Protein AF-A0A537VPT1-F1 (afdb_monomer_lite)

Sequence (208 aa):
MHAGCWVTHLSGATGLGVLLPLRELGARRLAAHPLQTFPDVEGAIRTLPGCRIAVTADDEEGFALGEWLATELGATPFRLRDDLRPLYHAAAVFASNYLVATTAVAERLFAVAGVPDPADAMRPLQVATLDNVERLGTWGALTGPAARGDVTTIARNLEALAEHAPDTVSAYIAMCRVTLDLAVTAGRLSEADRAAVATVLDRWVGVR

Radius of gyration: 22.19 Å; chains: 1; bounding box: 54×34×59 Å

Secondary structure (DSSP, 8-state):
--TT-EEEE--SS--GGGGHHHHHTT-EEEEEEEES--SSHHHHHHHSTT-EEEEEESSHHHHHHHHHHHHHTT-EEEE--GGGHHHHHHHHHHHTHHHHHHHHHHHHHHHHTT-SSHHHHHHHHHHHHHHHHHHHHHHHH--STGGGT-HHHHHHHHHHHHHH-GGGHHHHHHHHHHHHHHHHHTTSS-HHHHHHHHHHHHTTTT--

Foldseek 3Di:
DDAAAEDEEAQLQAFQVVCVVVVVVRYFYKYKHFLDDDPDDVVCLVPLAATEIEMEGPDPVSVVVNQVVSVVSNHHYDYDYRVCSNVRVVVSCVVPVVVVVVLVVQLVVCVLVVNPPSNVVCVVVVVVLVVQCVVQNPLGSQDDCLLQLNLPVLLVVLVVCCVRPVVCLVVSLVVSLVSNVSSVVSVSDDVVSSVSNNVSSVVSVPPD

Structure (mmCIF, N/CA/C/O backbone):
data_AF-A0A537VPT1-F1
#
_entry.id   AF-A0A537VPT1-F1
#
loop_
_atom_site.group_PDB
_atom_site.id
_atom_site.type_symbol
_atom_site.label_atom_id
_atom_site.label_alt_id
_atom_site.label_comp_id
_atom_site.label_asym_id
_atom_site.label_entity_id
_atom_site.label_seq_id
_atom_site.pdbx_PDB_ins_code
_atom_site.Cartn_x
_atom_site.Cartn_y
_atom_site.Cartn_z
_atom_site.occupancy
_atom_site.B_iso_or_equiv
_atom_site.auth_seq_id
_atom_site.auth_comp_id
_atom_site.auth_asym_id
_atom_site.auth_atom_id
_atom_site.pdbx_PDB_model_num
ATOM 1 N N . MET A 1 1 ? -24.333 -8.200 29.696 1.00 63.12 1 MET A N 1
ATOM 2 C CA . MET A 1 1 ? -23.800 -6.834 29.499 1.00 63.12 1 MET A CA 1
ATOM 3 C C . MET A 1 1 ? -24.723 -5.854 30.197 1.00 63.12 1 MET A C 1
ATOM 5 O O . MET A 1 1 ? -25.920 -6.106 30.219 1.00 63.12 1 MET A O 1
ATOM 9 N N . HIS A 1 2 ? -24.183 -4.794 30.798 1.00 69.81 2 HIS A N 1
ATOM 10 C CA . HIS A 1 2 ? -25.002 -3.743 31.405 1.00 69.81 2 HIS A CA 1
ATOM 11 C C . HIS A 1 2 ? -25.441 -2.743 30.330 1.00 69.81 2 HIS A C 1
ATOM 13 O O . HIS A 1 2 ? -24.635 -2.374 29.473 1.00 69.81 2 HIS A O 1
ATOM 19 N N . ALA A 1 3 ? -26.703 -2.309 30.375 1.00 79.31 3 ALA A N 1
ATOM 20 C CA . ALA A 1 3 ? -27.188 -1.236 29.514 1.00 79.31 3 ALA A CA 1
ATOM 21 C C . ALA A 1 3 ? -26.316 0.019 29.699 1.00 79.31 3 ALA A C 1
ATOM 23 O O . ALA A 1 3 ? -25.917 0.342 30.819 1.00 79.31 3 ALA A O 1
ATOM 24 N N . GLY A 1 4 ? -25.985 0.691 28.598 1.00 82.44 4 GLY A N 1
ATOM 25 C CA . GLY A 1 4 ? -25.121 1.872 28.585 1.00 82.44 4 GLY A CA 1
ATOM 26 C C . GLY A 1 4 ? -23.614 1.590 28.563 1.00 82.44 4 GLY A C 1
ATOM 27 O O . GLY A 1 4 ? 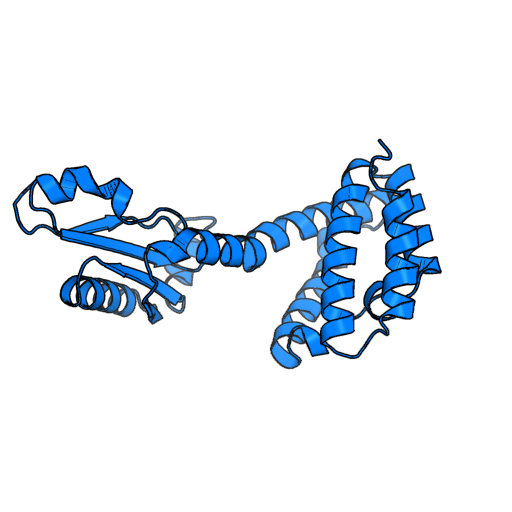-22.844 2.543 28.472 1.00 82.44 4 GLY A O 1
ATOM 28 N N . CYS A 1 5 ? -23.162 0.327 28.609 1.00 93.94 5 CYS A N 1
ATOM 29 C CA . CYS A 1 5 ? -21.736 0.025 28.440 1.00 93.94 5 CYS A CA 1
ATOM 30 C C . CYS A 1 5 ? -21.258 0.328 27.012 1.00 93.94 5 CYS A C 1
ATOM 32 O O . CYS A 1 5 ? -22.000 0.147 26.046 1.00 93.94 5 CYS A O 1
ATOM 34 N N . TRP A 1 6 ? -20.007 0.771 26.885 1.00 96.25 6 TRP A N 1
ATOM 35 C CA . TRP A 1 6 ? -19.366 1.007 25.596 1.00 96.25 6 TRP A CA 1
ATOM 36 C C . TRP A 1 6 ? -18.668 -0.250 25.089 1.00 96.25 6 TRP A C 1
ATOM 38 O O . TRP A 1 6 ? -17.950 -0.919 25.833 1.00 96.25 6 TRP A O 1
ATOM 48 N N . VAL A 1 7 ? -18.841 -0.540 23.804 1.00 96.62 7 VAL A N 1
ATOM 49 C CA . VAL A 1 7 ? -18.153 -1.620 23.099 1.00 96.62 7 VAL A CA 1
ATOM 50 C C . VAL A 1 7 ? -17.434 -1.039 21.895 1.00 96.62 7 VAL A C 1
ATOM 52 O O . VAL A 1 7 ? -18.017 -0.287 21.115 1.00 96.62 7 VAL A O 1
ATOM 55 N N . THR A 1 8 ? -16.166 -1.409 21.738 1.00 97.25 8 THR A N 1
ATOM 56 C CA . THR A 1 8 ? -15.340 -0.993 20.609 1.00 97.25 8 THR A CA 1
ATOM 57 C C . THR A 1 8 ? -14.721 -2.190 19.906 1.00 97.25 8 THR A C 1
ATOM 59 O O . THR A 1 8 ? -14.425 -3.204 20.539 1.00 97.25 8 THR A O 1
ATOM 62 N N . HIS A 1 9 ? -14.504 -2.071 18.599 1.00 97.44 9 HIS A N 1
ATOM 63 C CA . HIS A 1 9 ? -13.624 -2.964 17.853 1.00 97.44 9 HIS A CA 1
ATOM 64 C C . HIS A 1 9 ? -12.515 -2.171 17.163 1.00 97.44 9 HIS A C 1
ATOM 66 O O . HIS A 1 9 ? -12.662 -0.982 16.873 1.00 97.44 9 HIS A O 1
ATOM 72 N N . LEU A 1 10 ? -11.428 -2.863 16.821 1.00 96.56 10 LEU A N 1
ATOM 73 C CA . LEU A 1 10 ? -10.252 -2.242 16.209 1.00 96.56 10 LEU A CA 1
ATOM 74 C C . LEU A 1 10 ? -10.121 -2.496 14.702 1.00 96.56 10 LEU A C 1
ATOM 76 O O . LEU A 1 10 ? -9.201 -1.978 14.094 1.00 96.56 10 LEU A O 1
ATOM 80 N N . SER A 1 11 ? -11.018 -3.269 14.076 1.00 96.56 11 SER A N 1
ATOM 81 C CA . SER A 1 11 ? -10.962 -3.551 12.628 1.00 96.56 11 SER A CA 1
ATOM 82 C C . SER A 1 11 ? -11.056 -2.279 11.784 1.00 96.56 11 SER A C 1
ATOM 84 O O . SER A 1 11 ? -11.996 -1.511 11.965 1.00 96.56 11 SER A O 1
ATOM 86 N N . GLY A 1 12 ? -10.145 -2.078 10.827 1.00 95.06 12 GLY A N 1
ATOM 87 C CA . GLY A 1 12 ? -10.160 -0.921 9.923 1.00 95.06 12 GLY A CA 1
ATOM 88 C C . GLY A 1 12 ? -11.252 -0.966 8.851 1.00 95.06 12 GLY A C 1
ATOM 89 O O . GLY A 1 12 ? -11.714 0.088 8.428 1.00 95.06 12 GLY A O 1
ATOM 90 N N . ALA A 1 13 ? -11.690 -2.162 8.439 1.00 96.12 13 ALA A N 1
ATOM 91 C CA . ALA A 1 13 ? -12.659 -2.350 7.353 1.00 96.12 13 ALA A CA 1
ATOM 92 C C . ALA A 1 13 ? -14.094 -2.584 7.837 1.00 96.12 13 ALA A C 1
ATOM 94 O O . ALA A 1 13 ? -15.050 -2.210 7.162 1.00 96.12 13 ALA A O 1
ATOM 95 N N . THR A 1 14 ? -14.250 -3.251 8.982 1.00 97.00 14 THR A N 1
ATOM 96 C CA . THR A 1 14 ? -15.564 -3.650 9.495 1.00 97.00 14 THR A CA 1
ATOM 97 C C . THR A 1 14 ? -16.305 -2.426 10.015 1.00 97.00 14 THR A C 1
ATOM 99 O O . THR A 1 14 ? -15.718 -1.635 10.750 1.00 97.00 14 THR A O 1
ATOM 102 N N . GLY A 1 15 ? -17.571 -2.275 9.629 1.00 96.81 15 GLY A N 1
ATOM 103 C CA . GLY A 1 15 ? -18.448 -1.238 10.168 1.00 96.81 15 GLY A CA 1
ATOM 104 C C . GLY A 1 15 ? -19.080 -1.616 11.503 1.00 96.81 15 GLY A C 1
ATOM 105 O O . GLY A 1 15 ? -19.079 -2.786 11.902 1.00 96.81 15 GLY A O 1
ATOM 106 N N . LEU A 1 16 ? -19.703 -0.640 12.162 1.00 97.50 16 LEU A N 1
ATOM 107 C CA . LEU A 1 16 ? -20.356 -0.823 13.461 1.00 97.50 16 LEU A CA 1
ATOM 108 C C . LEU A 1 16 ? -21.445 -1.898 13.425 1.00 97.50 16 LEU A C 1
ATOM 110 O O . LEU A 1 16 ? -21.753 -2.486 14.461 1.00 97.50 16 LEU A O 1
ATOM 114 N N . GLY A 1 17 ? -22.020 -2.189 12.253 1.00 96.88 17 GLY A N 1
ATOM 115 C CA . GLY A 1 17 ? -23.037 -3.228 12.054 1.00 96.88 17 GLY A CA 1
ATOM 116 C C . GLY A 1 17 ? -22.695 -4.592 12.671 1.00 96.88 17 GLY A C 1
ATOM 117 O O . GLY A 1 17 ? -23.596 -5.258 13.172 1.00 96.88 17 GLY A O 1
ATOM 118 N N . VAL A 1 18 ? -21.412 -4.972 12.753 1.00 97.00 18 VAL A N 1
ATOM 119 C CA . VAL A 1 18 ? -20.981 -6.225 13.414 1.00 97.00 18 VAL A CA 1
ATOM 120 C C . VAL A 1 18 ? -21.344 -6.275 14.905 1.00 97.00 18 VAL A C 1
ATOM 122 O O . VAL A 1 18 ? -21.546 -7.343 15.474 1.00 97.00 18 VAL A O 1
ATOM 125 N N . LEU A 1 19 ? -21.467 -5.108 15.536 1.00 96.69 19 LEU A N 1
ATOM 126 C CA . LEU A 1 19 ? -21.824 -4.941 16.941 1.00 96.69 19 LEU A CA 1
ATOM 127 C C . LEU A 1 19 ? -23.334 -4.698 17.139 1.00 96.69 19 LEU A C 1
ATOM 129 O O . LEU A 1 19 ? -23.755 -4.385 18.251 1.00 96.69 19 LEU A O 1
ATOM 133 N N . LEU A 1 20 ? -24.163 -4.809 16.090 1.00 95.75 20 LEU A N 1
ATOM 134 C CA . LEU A 1 20 ? -25.615 -4.597 16.173 1.00 95.75 20 LEU A CA 1
ATOM 135 C C . LEU A 1 20 ? -26.298 -5.438 17.271 1.00 95.75 20 LEU A C 1
ATOM 137 O O . LEU A 1 20 ? -27.046 -4.837 18.045 1.00 95.75 20 LEU A O 1
ATOM 141 N N . PRO A 1 21 ? -25.999 -6.745 17.444 1.00 95.50 21 PRO A N 1
ATOM 142 C CA . PRO A 1 21 ? -26.618 -7.537 18.511 1.00 95.50 21 PRO A CA 1
ATOM 143 C C . PRO A 1 21 ? -26.361 -6.973 19.915 1.00 95.50 21 PRO A C 1
ATOM 145 O O . PRO A 1 21 ? -27.184 -7.110 20.812 1.00 95.50 21 PRO A O 1
ATOM 148 N N . LEU A 1 22 ? -25.226 -6.296 20.124 1.00 94.00 22 LEU A N 1
ATOM 149 C CA . LEU A 1 22 ? -24.905 -5.674 21.410 1.00 94.00 22 LEU A CA 1
ATOM 150 C C . LEU A 1 22 ? -25.675 -4.366 21.610 1.00 94.00 22 LEU A C 1
ATOM 152 O O . LEU A 1 22 ? -26.092 -4.068 22.728 1.00 94.00 22 LEU A O 1
ATOM 156 N N . ARG A 1 23 ? -25.924 -3.616 20.528 1.00 93.25 23 ARG A N 1
ATOM 157 C CA . ARG A 1 23 ? -26.792 -2.429 20.565 1.00 93.25 23 ARG A CA 1
ATOM 158 C C . ARG A 1 23 ? -28.209 -2.786 20.996 1.00 93.25 23 ARG A C 1
ATOM 160 O O . ARG A 1 23 ? -28.806 -2.062 21.783 1.00 93.25 23 ARG A O 1
ATOM 167 N N . GLU A 1 24 ? -28.735 -3.904 20.503 1.00 93.00 24 GLU A N 1
ATOM 168 C CA . GLU A 1 24 ? -30.071 -4.408 20.860 1.00 93.00 24 GLU A CA 1
ATOM 169 C C . GLU A 1 24 ? -30.176 -4.787 22.346 1.00 93.00 24 GLU A C 1
ATOM 171 O O . GLU A 1 24 ? -31.251 -4.706 22.932 1.00 93.00 24 GLU A O 1
ATOM 176 N N . LEU A 1 25 ? -29.045 -5.102 22.986 1.00 94.25 25 LEU A N 1
ATOM 177 C CA . LEU A 1 25 ? -28.926 -5.309 24.434 1.00 94.25 25 LEU A CA 1
ATOM 178 C C . LEU A 1 25 ? -28.654 -4.008 25.218 1.00 94.25 25 LEU A C 1
ATOM 180 O O . LEU A 1 25 ? -28.353 -4.054 26.413 1.00 94.25 25 LEU A O 1
ATOM 184 N N . GLY A 1 26 ? -28.741 -2.847 24.564 1.00 94.25 26 GLY A N 1
ATOM 185 C CA . GLY A 1 26 ? -28.546 -1.531 25.170 1.00 94.25 26 GLY A CA 1
ATOM 186 C C . GLY A 1 26 ? -27.087 -1.083 25.281 1.00 94.25 26 GLY A C 1
ATOM 187 O O . GLY A 1 26 ? -26.812 -0.127 26.007 1.00 94.25 26 GLY A O 1
ATOM 188 N N . ALA A 1 27 ? -26.143 -1.752 24.612 1.00 95.75 27 ALA A N 1
ATOM 189 C CA . ALA A 1 27 ? -24.764 -1.278 24.543 1.00 95.75 27 ALA A CA 1
ATOM 190 C C . ALA A 1 27 ? -24.627 -0.094 23.575 1.00 95.75 27 ALA A C 1
ATOM 192 O O . ALA A 1 27 ? -25.318 0.004 22.559 1.00 95.75 27 ALA A O 1
ATOM 193 N N . ARG A 1 28 ? -23.673 0.782 23.871 1.00 97.06 28 ARG A N 1
ATOM 194 C CA . ARG A 1 28 ? -23.225 1.858 22.989 1.00 97.06 28 ARG A CA 1
ATOM 195 C C . ARG A 1 28 ? -21.979 1.404 22.248 1.00 97.06 28 ARG A C 1
ATOM 197 O O . ARG A 1 28 ? -21.212 0.591 22.764 1.00 97.06 28 ARG A O 1
ATOM 204 N N . ARG A 1 29 ? -21.778 1.884 21.025 1.00 96.81 29 ARG A N 1
ATOM 205 C CA . ARG A 1 29 ? -20.773 1.314 20.126 1.00 96.81 29 ARG A CA 1
ATOM 206 C C . ARG A 1 29 ? -19.911 2.387 19.504 1.00 96.81 29 ARG A C 1
ATOM 208 O O . ARG A 1 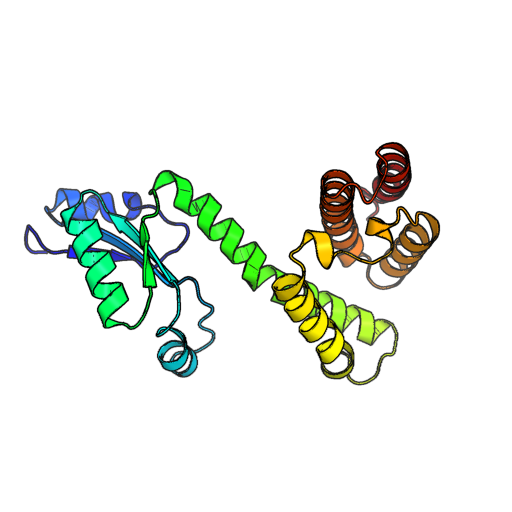29 ? -20.398 3.445 19.113 1.00 96.81 29 ARG A O 1
ATOM 215 N N . LEU A 1 30 ? -18.646 2.048 19.347 1.00 98.12 30 LEU A N 1
ATOM 216 C CA . LEU A 1 30 ? -17.719 2.768 18.501 1.00 98.12 30 LEU A CA 1
ATOM 217 C C . LEU A 1 30 ? -16.757 1.779 17.842 1.00 98.12 30 LEU A C 1
ATOM 219 O O . LEU A 1 30 ? -16.777 0.577 18.104 1.00 98.12 30 LEU A O 1
ATOM 223 N N . ALA A 1 31 ? -15.900 2.294 16.983 1.00 98.31 31 ALA A N 1
ATOM 224 C CA . ALA A 1 31 ? -14.767 1.581 16.444 1.00 98.31 31 ALA A CA 1
ATOM 225 C C . ALA A 1 31 ? -13.583 2.535 16.372 1.00 98.31 31 ALA A C 1
ATOM 227 O O . ALA A 1 31 ? -13.734 3.676 15.935 1.00 98.31 31 ALA A O 1
ATOM 228 N N . ALA A 1 32 ? -12.411 2.055 16.772 1.00 97.88 32 ALA A N 1
ATOM 229 C CA . ALA A 1 32 ? -11.178 2.830 16.800 1.00 97.88 32 ALA A CA 1
ATOM 230 C C . ALA A 1 32 ? -10.076 2.026 16.110 1.00 97.88 32 ALA A C 1
ATOM 232 O O . ALA A 1 32 ? -9.642 1.011 16.636 1.00 97.88 32 ALA A O 1
ATOM 233 N N . HIS A 1 33 ? -9.637 2.438 14.924 1.00 97.88 33 HIS A N 1
ATOM 234 C CA . HIS A 1 33 ? -8.580 1.733 14.194 1.00 97.88 33 HIS A CA 1
ATOM 235 C C . HIS A 1 33 ? -7.291 2.562 14.192 1.00 97.88 33 HIS A C 1
ATOM 237 O O . HIS A 1 33 ? -7.269 3.630 13.571 1.00 97.88 33 HIS A O 1
ATOM 243 N N . PRO A 1 34 ? -6.215 2.093 14.848 1.00 96.62 34 PRO A N 1
ATOM 244 C CA . PRO A 1 34 ? -4.888 2.669 14.678 1.00 96.62 34 PRO A CA 1
ATOM 245 C C . PRO A 1 34 ? -4.391 2.467 13.247 1.00 96.62 34 PRO A C 1
ATOM 247 O O . PRO A 1 34 ? -4.251 1.342 12.777 1.00 96.62 34 PRO A O 1
ATOM 250 N N . LEU A 1 35 ? -4.118 3.565 12.546 1.00 96.69 35 LEU A N 1
ATOM 251 C CA . LEU A 1 35 ? -3.521 3.561 11.215 1.00 96.69 35 LEU A CA 1
ATOM 252 C C . LEU A 1 35 ? -2.010 3.325 11.343 1.00 96.69 35 LEU A C 1
ATOM 254 O O . LEU A 1 35 ? -1.218 4.261 11.250 1.00 96.69 35 LEU A O 1
ATOM 258 N N . GLN A 1 36 ? -1.634 2.081 11.636 1.00 94.19 36 GLN A N 1
ATOM 259 C CA . GLN A 1 36 ? -0.254 1.669 11.881 1.00 94.19 36 GLN A CA 1
ATOM 260 C C . GLN A 1 36 ? -0.076 0.163 11.629 1.00 94.19 36 GLN A C 1
ATOM 262 O O . GLN A 1 36 ? -1.031 -0.609 11.721 1.00 94.19 36 GLN A O 1
ATOM 267 N N . THR A 1 37 ? 1.152 -0.267 11.336 1.00 89.62 37 THR A N 1
ATOM 268 C CA . THR A 1 37 ? 1.526 -1.687 11.295 1.00 89.62 37 THR A CA 1
ATOM 269 C C . THR A 1 37 ? 2.026 -2.164 12.654 1.00 89.62 37 THR A C 1
ATOM 271 O O . THR A 1 37 ? 2.969 -1.592 13.197 1.00 89.62 37 THR A O 1
ATOM 274 N N . PHE A 1 38 ? 1.460 -3.258 13.162 1.00 87.94 38 PHE A N 1
ATOM 275 C CA . PHE A 1 38 ? 1.868 -3.880 14.423 1.00 87.94 38 PHE A CA 1
ATOM 276 C C . PHE A 1 38 ? 2.334 -5.321 14.182 1.00 87.94 38 PHE A C 1
ATOM 278 O O . PHE A 1 38 ? 1.520 -6.241 14.261 1.00 87.94 38 PHE A O 1
ATOM 285 N N . PRO A 1 39 ? 3.617 -5.535 13.837 1.00 83.81 39 PRO A N 1
ATOM 286 C CA . PRO A 1 39 ? 4.141 -6.881 13.601 1.00 83.81 39 PRO A CA 1
ATOM 287 C C . PRO A 1 39 ? 4.271 -7.692 14.899 1.00 83.81 39 PRO A C 1
ATOM 289 O O . PRO A 1 39 ? 4.170 -8.915 14.875 1.00 83.81 39 PRO A O 1
ATOM 292 N N . ASP A 1 40 ? 4.460 -7.010 16.029 1.00 91.62 40 ASP A N 1
ATOM 293 C CA . ASP A 1 40 ? 4.579 -7.598 17.356 1.00 91.62 40 ASP A CA 1
ATOM 294 C C . ASP A 1 40 ? 4.100 -6.610 18.438 1.00 91.62 40 ASP A C 1
ATOM 296 O O . ASP A 1 40 ? 3.891 -5.419 18.185 1.00 91.62 40 ASP A O 1
ATOM 300 N N . VAL A 1 41 ? 3.890 -7.123 19.654 1.00 89.12 41 VAL A N 1
ATOM 301 C CA . VAL A 1 41 ? 3.329 -6.356 20.779 1.00 89.12 41 VAL A CA 1
ATOM 302 C C . VAL A 1 41 ? 4.269 -5.240 21.241 1.00 89.12 41 VAL A C 1
ATOM 304 O O . VAL A 1 41 ? 3.807 -4.145 21.555 1.00 89.12 41 VAL A O 1
ATOM 307 N N . GLU A 1 42 ? 5.577 -5.484 21.279 1.00 90.25 42 GLU A N 1
ATOM 308 C CA . GLU A 1 42 ? 6.553 -4.506 21.770 1.00 90.25 42 GLU A CA 1
ATOM 309 C C . GLU A 1 42 ? 6.685 -3.325 20.797 1.00 90.25 42 GLU A C 1
ATOM 311 O O . GLU A 1 42 ? 6.647 -2.156 21.193 1.00 90.25 42 GLU A O 1
ATOM 316 N N . GLY A 1 43 ? 6.756 -3.625 19.501 1.00 87.12 43 GLY A N 1
ATOM 317 C CA . GLY A 1 43 ? 6.689 -2.654 18.421 1.00 87.12 43 GLY A CA 1
ATOM 318 C C . GLY A 1 43 ? 5.390 -1.858 18.456 1.00 87.12 43 GLY A C 1
ATOM 319 O O . GLY A 1 43 ? 5.430 -0.638 18.285 1.00 87.12 43 GLY A O 1
ATOM 320 N N . ALA A 1 44 ? 4.256 -2.501 18.749 1.00 87.69 44 ALA A N 1
ATOM 321 C CA . ALA A 1 44 ? 2.978 -1.810 18.895 1.00 87.69 44 ALA A CA 1
ATOM 322 C C . ALA A 1 44 ? 2.981 -0.807 20.051 1.00 87.69 44 ALA A C 1
ATOM 324 O O . ALA A 1 44 ? 2.608 0.346 19.847 1.00 87.69 44 ALA A O 1
ATOM 325 N N . ILE A 1 45 ? 3.477 -1.194 21.229 1.00 90.19 45 ILE A N 1
ATOM 326 C CA . ILE A 1 45 ? 3.590 -0.292 22.390 1.00 90.19 45 ILE A CA 1
ATOM 327 C C . ILE A 1 45 ? 4.426 0.949 22.046 1.00 90.19 45 ILE A C 1
ATOM 329 O O . ILE A 1 45 ? 4.087 2.056 22.459 1.00 90.19 45 ILE A O 1
ATOM 333 N N . ARG A 1 46 ? 5.491 0.785 21.253 1.00 89.38 46 ARG A N 1
ATOM 334 C CA . ARG A 1 46 ? 6.370 1.888 20.840 1.00 89.38 46 ARG A CA 1
ATOM 335 C C . ARG A 1 46 ? 5.778 2.784 19.747 1.00 89.38 46 ARG A C 1
ATOM 337 O O . ARG A 1 46 ? 6.103 3.964 19.710 1.00 89.38 46 ARG A O 1
ATOM 344 N N . THR A 1 47 ? 4.972 2.233 18.839 1.00 90.75 47 THR A N 1
ATOM 345 C CA . THR A 1 47 ? 4.512 2.927 17.615 1.00 90.75 47 THR A CA 1
ATOM 346 C C . THR A 1 47 ? 3.059 3.388 17.659 1.00 90.75 47 THR A C 1
ATOM 348 O O . THR A 1 47 ? 2.636 4.151 16.788 1.00 90.75 47 THR A O 1
ATOM 351 N N . LEU A 1 48 ? 2.285 2.927 18.646 1.00 91.44 48 LEU A N 1
ATOM 352 C CA . LEU A 1 48 ? 0.925 3.393 18.885 1.00 91.44 48 LEU A CA 1
ATOM 353 C C . LEU A 1 48 ? 0.905 4.891 19.255 1.00 91.44 48 LEU A C 1
ATOM 355 O O . LEU A 1 48 ? 0.126 5.623 18.634 1.00 91.44 48 LEU A O 1
ATOM 359 N N . PRO A 1 49 ? 1.777 5.399 20.152 1.00 93.88 49 PRO A N 1
ATOM 360 C CA . PRO A 1 49 ? 1.957 6.840 20.295 1.00 93.88 49 PRO A CA 1
ATOM 361 C C . PRO A 1 49 ? 2.455 7.462 18.983 1.00 93.88 49 PRO A C 1
ATOM 363 O O . PRO A 1 49 ? 3.353 6.938 18.327 1.00 93.88 49 PRO A O 1
ATOM 366 N N . GLY A 1 50 ? 1.869 8.592 18.592 1.00 90.69 50 GLY A N 1
ATOM 367 C CA . GLY A 1 50 ? 2.196 9.303 17.354 1.00 90.69 50 GLY A CA 1
ATOM 368 C C . GLY A 1 50 ? 1.476 8.793 16.101 1.00 90.69 50 GLY A C 1
ATOM 369 O O . GLY A 1 50 ? 1.544 9.452 15.064 1.00 90.69 50 GLY A O 1
ATOM 370 N N . CYS A 1 51 ? 0.743 7.675 16.169 1.00 94.94 51 CYS A N 1
ATOM 371 C CA . CYS A 1 51 ? -0.085 7.239 15.045 1.00 94.94 51 CYS A CA 1
ATOM 372 C C . CYS A 1 51 ? -1.389 8.054 14.932 1.00 94.94 51 CYS A C 1
ATOM 374 O O . CYS A 1 51 ? -1.746 8.861 15.797 1.00 94.94 51 CYS A O 1
ATOM 376 N N . ARG A 1 52 ? -2.128 7.836 13.841 1.00 97.75 52 ARG A N 1
ATOM 377 C CA . ARG A 1 52 ? -3.481 8.377 13.648 1.00 97.75 52 ARG A CA 1
ATOM 378 C C . ARG A 1 52 ? -4.499 7.294 14.002 1.00 97.75 52 ARG A C 1
ATOM 380 O O . ARG A 1 52 ? -4.350 6.171 13.535 1.00 97.75 52 ARG A O 1
ATOM 387 N N . ILE A 1 53 ? -5.550 7.613 14.757 1.00 98.38 53 ILE A N 1
ATOM 388 C CA . ILE A 1 53 ? -6.631 6.655 15.062 1.00 98.38 53 ILE A CA 1
ATOM 389 C C . ILE A 1 53 ? -7.930 7.099 14.388 1.00 98.38 53 ILE A C 1
ATOM 391 O O . ILE A 1 53 ? -8.432 8.190 14.648 1.00 98.38 53 ILE A O 1
ATOM 395 N N . ALA A 1 54 ? -8.480 6.240 13.529 1.00 98.44 54 ALA A N 1
ATOM 396 C CA . ALA A 1 54 ? -9.778 6.451 12.900 1.00 98.44 54 ALA A CA 1
ATOM 397 C C . ALA A 1 54 ? -10.900 6.068 13.868 1.00 98.44 54 ALA A C 1
ATOM 399 O O . ALA A 1 54 ? -11.003 4.901 14.252 1.00 98.44 54 ALA A O 1
ATOM 400 N N . VAL A 1 55 ? -11.758 7.021 14.218 1.00 98.69 55 VAL A N 1
ATOM 401 C CA . VAL A 1 55 ? -12.900 6.823 15.117 1.00 98.69 55 VAL A CA 1
ATOM 402 C C . VAL A 1 55 ? -14.192 6.821 14.308 1.00 98.69 55 VAL A C 1
ATOM 404 O O . VAL A 1 55 ? -14.417 7.718 13.502 1.00 98.69 55 VAL A O 1
ATOM 407 N N . THR A 1 56 ? -15.060 5.841 14.538 1.00 98.56 56 THR A N 1
ATOM 408 C CA . THR A 1 56 ? -16.445 5.814 14.041 1.00 98.56 56 THR A CA 1
ATOM 409 C C . THR A 1 56 ? -17.366 5.517 15.211 1.00 98.56 56 THR A C 1
ATOM 411 O O . THR A 1 56 ? -17.096 4.590 15.970 1.00 98.56 56 THR A O 1
ATOM 414 N N . ALA A 1 57 ? -18.451 6.267 15.353 1.00 98.12 57 ALA A N 1
ATOM 415 C CA . ALA A 1 57 ? -19.430 6.081 16.415 1.00 98.12 57 ALA A CA 1
ATOM 416 C C . ALA A 1 57 ? -20.853 6.350 15.909 1.00 98.12 57 ALA A C 1
ATOM 418 O O . ALA A 1 57 ? -21.036 6.943 14.846 1.00 98.12 57 ALA A O 1
ATOM 419 N N . ASP A 1 58 ? -21.844 5.899 16.680 1.00 96.56 58 ASP A N 1
ATOM 420 C CA . ASP A 1 58 ? -23.267 6.130 16.396 1.00 96.56 58 ASP A CA 1
ATOM 421 C C . ASP A 1 58 ? -23.690 7.594 16.651 1.00 96.56 58 ASP A C 1
ATOM 423 O O . ASP A 1 58 ? -24.625 8.085 16.020 1.00 96.56 58 ASP A O 1
ATOM 427 N N . ASP A 1 59 ? -23.015 8.285 17.574 1.00 96.62 59 ASP A N 1
ATOM 428 C CA . ASP A 1 59 ? -23.354 9.629 18.045 1.00 96.62 59 ASP A CA 1
ATOM 429 C C . ASP A 1 59 ? -22.105 10.440 18.454 1.00 96.62 59 ASP A C 1
ATOM 431 O O . ASP A 1 59 ? -20.976 9.942 18.464 1.00 96.62 59 ASP A O 1
ATOM 435 N N . GLU A 1 60 ? -22.318 11.717 18.780 1.00 98.00 60 GLU A N 1
ATOM 436 C CA . GLU A 1 60 ? -21.261 12.660 19.167 1.00 98.00 60 GLU A CA 1
ATOM 437 C C . GLU A 1 60 ? -20.519 12.234 20.440 1.00 98.00 60 GLU A C 1
ATOM 439 O O . GLU A 1 60 ? -19.302 12.370 20.529 1.00 98.00 60 GLU A O 1
ATOM 444 N N . GLU A 1 61 ? -21.230 11.671 21.416 1.00 97.69 61 GLU A N 1
ATOM 445 C CA . GLU A 1 61 ? -20.625 11.191 22.659 1.00 97.69 61 GLU A CA 1
ATOM 446 C C . GLU A 1 61 ? -19.673 10.012 22.410 1.00 97.69 61 GLU A C 1
ATOM 448 O O . GLU A 1 61 ? -18.619 9.920 23.042 1.00 97.69 61 GLU A O 1
ATOM 453 N N . GLY A 1 62 ? -19.999 9.126 21.466 1.00 97.81 62 GLY A N 1
ATOM 454 C CA . GLY A 1 62 ? -19.119 8.030 21.073 1.00 97.81 62 GLY A CA 1
ATOM 455 C C . GLY A 1 62 ? -17.899 8.501 20.293 1.00 97.81 62 GLY A C 1
ATOM 456 O O . GLY A 1 62 ? -16.811 7.952 20.487 1.00 97.81 62 GLY A O 1
ATOM 457 N N . PHE A 1 63 ? -18.043 9.542 19.465 1.00 98.62 63 PHE A N 1
ATOM 458 C CA . PHE A 1 63 ? -16.888 10.197 18.854 1.00 98.62 63 PHE A CA 1
ATOM 459 C C . PHE A 1 63 ? -15.992 10.821 19.922 1.00 98.62 63 PHE A C 1
ATOM 461 O O . PHE A 1 63 ? -14.802 10.516 19.937 1.00 98.62 63 PHE A O 1
ATOM 468 N N . ALA A 1 64 ? -16.560 11.590 20.852 1.00 98.50 64 ALA A N 1
ATOM 469 C CA . ALA A 1 64 ? -15.811 12.216 21.938 1.00 98.50 64 ALA A CA 1
ATOM 470 C C . ALA A 1 64 ? -15.061 11.180 22.793 1.00 98.50 64 ALA A C 1
ATOM 472 O O . ALA A 1 64 ? -13.885 11.370 23.100 1.00 98.50 64 ALA A O 1
ATOM 473 N N . LEU A 1 65 ? -15.697 10.047 23.122 1.00 98.25 65 LEU A N 1
ATOM 474 C CA . LEU A 1 65 ? -15.038 8.951 23.836 1.00 98.25 65 LEU A CA 1
ATOM 475 C C . LEU A 1 65 ? -13.878 8.353 23.029 1.00 98.25 65 LEU A C 1
ATOM 477 O O . LEU A 1 65 ? -12.796 8.148 23.575 1.00 98.25 65 LEU A O 1
ATOM 481 N N . GLY A 1 66 ? -14.088 8.050 21.746 1.00 98.25 66 GLY A N 1
ATOM 482 C CA . GLY A 1 66 ? -13.042 7.473 20.899 1.00 98.25 66 GLY A CA 1
ATOM 483 C C . GLY A 1 66 ? -11.868 8.428 20.670 1.00 98.25 66 GLY A C 1
ATOM 484 O O . GLY A 1 66 ? -10.714 8.002 20.676 1.00 98.25 66 GLY A O 1
ATOM 485 N N . GLU A 1 67 ? -12.153 9.720 20.511 1.00 98.62 67 GLU A N 1
ATOM 486 C CA . GLU A 1 67 ? -11.158 10.787 20.379 1.00 98.62 67 GLU A CA 1
ATOM 487 C C . GLU A 1 67 ? -10.348 10.959 21.667 1.00 98.62 67 GLU A C 1
ATOM 489 O O . GLU A 1 67 ? -9.118 11.057 21.617 1.00 98.62 67 GLU A O 1
ATOM 494 N N . TRP A 1 68 ? -11.020 10.920 22.820 1.00 98.38 68 TRP A N 1
ATOM 495 C CA . TRP A 1 68 ? -10.362 10.931 24.121 1.00 98.38 68 TRP A CA 1
ATOM 496 C C . TRP A 1 68 ? -9.457 9.706 24.301 1.00 98.38 68 TRP A C 1
ATOM 498 O O . TRP A 1 68 ? -8.266 9.873 24.550 1.00 98.38 68 TRP A O 1
ATOM 508 N N . LEU A 1 69 ? -9.967 8.489 24.069 1.00 97.50 69 LEU A N 1
ATOM 509 C CA . LEU A 1 69 ? -9.176 7.253 24.167 1.00 97.50 69 LEU A CA 1
ATOM 510 C C . LEU A 1 69 ? -7.926 7.295 23.281 1.00 97.50 69 LEU A C 1
ATOM 512 O O . LEU A 1 69 ? -6.847 6.903 23.713 1.00 97.50 69 LEU A O 1
ATOM 516 N N . ALA A 1 70 ? -8.058 7.776 22.044 1.00 97.50 70 ALA A N 1
ATOM 517 C CA . ALA A 1 70 ? -6.922 7.911 21.142 1.00 97.50 70 ALA A CA 1
ATOM 518 C C . ALA A 1 70 ? -5.869 8.892 21.674 1.00 97.50 70 ALA A C 1
ATOM 520 O O . ALA A 1 70 ? -4.675 8.604 21.611 1.00 97.50 70 ALA A O 1
ATOM 521 N N . THR A 1 71 ? -6.318 10.020 22.224 1.00 97.81 71 THR A N 1
ATOM 522 C CA . THR A 1 71 ? -5.443 11.051 22.791 1.00 97.81 71 THR A CA 1
ATOM 523 C C . THR A 1 71 ? -4.688 10.531 24.017 1.00 97.81 71 THR A C 1
ATOM 525 O O . THR A 1 71 ? -3.481 10.737 24.114 1.00 97.81 71 THR A O 1
ATOM 528 N N . GLU A 1 72 ? -5.352 9.786 24.906 1.00 97.25 72 GLU A N 1
ATOM 529 C CA . GLU A 1 72 ? -4.718 9.149 26.075 1.00 97.25 72 GLU A CA 1
ATOM 530 C C . GLU A 1 72 ? -3.660 8.106 25.680 1.00 97.25 72 GLU A C 1
ATOM 532 O O . GLU A 1 72 ? -2.670 7.911 26.382 1.00 97.25 72 GLU A O 1
ATOM 537 N N . LEU A 1 73 ? -3.827 7.464 24.520 1.00 94.94 73 LEU A N 1
ATOM 538 C CA . LEU A 1 73 ? -2.835 6.553 23.939 1.00 94.94 73 LEU A CA 1
ATOM 539 C C . LEU A 1 73 ? -1.684 7.287 23.223 1.00 94.94 73 LEU A C 1
ATOM 541 O O . LEU A 1 73 ? -0.827 6.645 22.614 1.00 94.94 73 LEU A O 1
ATOM 545 N N . GLY A 1 74 ? -1.656 8.623 23.265 1.00 96.38 74 GLY A N 1
ATOM 546 C CA . GLY A 1 74 ? -0.659 9.450 22.586 1.00 96.38 74 GLY A CA 1
ATOM 547 C C . GLY A 1 74 ? -0.834 9.510 21.067 1.00 96.38 74 GLY A C 1
ATOM 548 O O . GLY A 1 74 ? 0.098 9.900 20.363 1.00 96.38 74 GLY A O 1
ATOM 549 N N . ALA A 1 75 ? -1.990 9.105 20.541 1.00 97.31 75 ALA A N 1
AT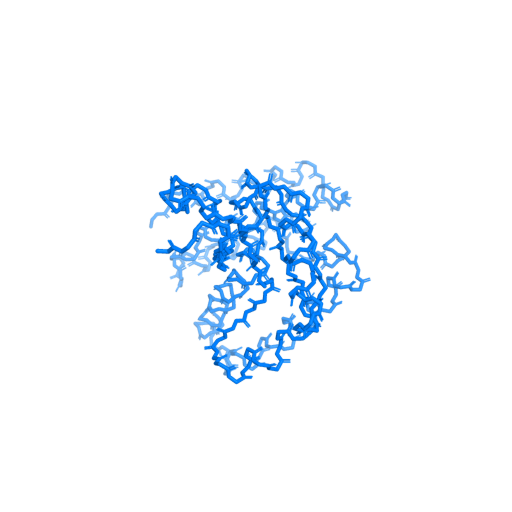OM 550 C CA . ALA A 1 75 ? -2.308 9.137 19.120 1.00 97.31 75 ALA A CA 1
ATOM 551 C C . ALA A 1 75 ? -3.158 10.366 18.761 1.00 97.31 75 ALA A C 1
ATOM 553 O O . ALA A 1 75 ? -3.796 10.986 19.608 1.00 97.31 75 ALA A O 1
ATOM 554 N N . THR A 1 76 ? -3.200 10.715 17.474 1.00 98.19 76 THR A N 1
ATOM 555 C CA . THR A 1 76 ? -4.046 11.814 16.983 1.00 98.19 76 THR A CA 1
ATOM 556 C C . THR A 1 76 ? -5.315 11.255 16.336 1.00 98.19 76 THR A C 1
ATOM 558 O O . THR A 1 76 ? -5.222 10.637 15.266 1.00 98.19 76 THR A O 1
ATOM 561 N N . PRO A 1 77 ? -6.510 11.470 16.911 1.00 98.38 77 PRO A N 1
ATOM 562 C CA . PRO A 1 77 ? -7.731 10.934 16.334 1.00 98.38 77 PRO A CA 1
ATOM 563 C C . PRO A 1 77 ? -8.164 11.670 15.061 1.00 98.38 77 PRO A C 1
ATOM 565 O O . PRO A 1 77 ? -7.758 12.801 14.773 1.00 98.38 77 PRO A O 1
ATOM 568 N N . PHE A 1 78 ? -9.029 11.018 14.294 1.00 98.56 78 PHE A N 1
ATOM 569 C CA . PHE A 1 78 ? -9.878 11.652 13.293 1.00 98.56 78 PHE A CA 1
ATOM 570 C C . PHE A 1 78 ? -11.175 10.860 13.126 1.00 98.56 78 PHE A C 1
ATOM 572 O O . PHE A 1 78 ? -11.202 9.642 13.303 1.00 98.56 78 PHE A O 1
ATOM 579 N N . ARG A 1 79 ? -12.253 11.548 12.747 1.00 98.50 79 ARG A N 1
ATOM 580 C CA . ARG A 1 79 ? -13.553 10.914 12.511 1.00 98.50 79 ARG A CA 1
ATOM 581 C C . ARG A 1 79 ? -13.606 10.269 11.133 1.00 98.50 79 ARG A C 1
ATOM 583 O O . ARG A 1 79 ? -13.201 10.869 10.138 1.00 98.50 79 ARG A O 1
ATOM 590 N N . LEU A 1 80 ? -14.156 9.064 11.078 1.00 98.56 80 LEU A N 1
ATOM 591 C CA . LEU A 1 80 ? -14.387 8.291 9.870 1.00 98.56 80 LEU A CA 1
ATOM 592 C C . LEU A 1 80 ? -15.852 7.860 9.826 1.00 98.56 80 LEU A C 1
ATOM 594 O O . LEU A 1 80 ? -16.392 7.339 10.803 1.00 98.56 80 LEU A O 1
ATOM 598 N N . ARG A 1 81 ? -16.493 8.058 8.676 1.00 97.94 81 ARG A N 1
ATOM 599 C CA . ARG A 1 81 ? -17.847 7.555 8.444 1.00 97.94 81 ARG A CA 1
ATOM 600 C C . ARG A 1 81 ? -17.835 6.036 8.310 1.00 97.94 81 ARG A C 1
ATOM 602 O O . ARG A 1 81 ? -16.941 5.486 7.669 1.00 97.94 81 ARG A O 1
ATOM 609 N N . ASP A 1 82 ? -18.854 5.385 8.862 1.00 97.69 82 ASP A N 1
ATOM 610 C CA . ASP A 1 82 ? -18.947 3.922 8.881 1.00 97.69 82 ASP A CA 1
ATOM 611 C C . ASP A 1 82 ? -18.948 3.312 7.471 1.00 97.69 82 ASP A C 1
ATOM 613 O O . ASP A 1 82 ? -18.250 2.335 7.205 1.00 97.69 82 ASP A O 1
ATOM 617 N N . ASP A 1 83 ? -19.647 3.953 6.532 1.00 97.44 83 ASP A N 1
ATOM 618 C CA . ASP A 1 83 ? -19.774 3.500 5.145 1.00 97.44 83 ASP A CA 1
ATOM 619 C C . ASP A 1 83 ? -18.479 3.627 4.326 1.00 97.44 83 ASP A C 1
ATOM 621 O O . ASP A 1 83 ? -18.325 2.964 3.301 1.00 97.44 83 ASP A O 1
ATOM 625 N N . LEU A 1 84 ? -17.517 4.430 4.789 1.00 97.94 84 LEU A N 1
ATOM 626 C CA . LEU A 1 84 ? -16.225 4.629 4.126 1.00 97.94 84 LEU A CA 1
ATOM 627 C C . LEU A 1 84 ? -15.104 3.754 4.700 1.00 97.94 84 LEU A C 1
ATOM 629 O O . LEU A 1 84 ? -13.993 3.777 4.167 1.00 97.94 84 LEU A O 1
ATOM 633 N N . ARG A 1 85 ? -15.364 2.960 5.746 1.00 97.50 85 ARG A N 1
ATOM 634 C CA . ARG A 1 85 ? -14.355 2.083 6.370 1.00 97.50 85 ARG A CA 1
ATOM 635 C C . ARG A 1 85 ? -13.719 1.089 5.388 1.00 97.50 85 ARG A C 1
ATOM 637 O O . ARG A 1 85 ? -12.493 0.975 5.411 1.00 97.50 85 ARG A O 1
ATOM 644 N N . PRO A 1 86 ? -14.462 0.449 4.460 1.00 97.88 86 PRO A N 1
ATOM 645 C CA . PRO A 1 86 ? -13.842 -0.407 3.448 1.00 97.88 86 PRO A CA 1
ATOM 646 C C . PRO A 1 86 ? -12.854 0.342 2.541 1.00 97.88 86 PRO A C 1
ATOM 648 O O . PRO A 1 86 ? -11.752 -0.149 2.308 1.00 97.88 86 PRO A O 1
ATOM 651 N N . LEU A 1 87 ? -13.208 1.548 2.077 1.00 98.31 87 LEU A N 1
ATOM 652 C CA . LEU A 1 87 ? -12.327 2.376 1.244 1.00 98.31 87 LEU A CA 1
ATOM 653 C C . LEU A 1 87 ? -11.093 2.844 2.025 1.00 98.31 87 LEU A C 1
ATOM 655 O O . LEU A 1 87 ? -9.971 2.750 1.533 1.00 98.31 87 LEU A O 1
ATOM 659 N N . TYR A 1 88 ? -11.298 3.314 3.255 1.00 98.25 88 TYR A N 1
ATOM 660 C CA . TYR A 1 88 ? -10.227 3.704 4.167 1.00 98.25 88 TYR A CA 1
ATOM 661 C C . TYR A 1 88 ? -9.233 2.558 4.400 1.00 98.25 88 TYR A C 1
ATOM 663 O O . TYR A 1 88 ? -8.022 2.757 4.308 1.00 98.25 88 TYR A O 1
ATOM 671 N N . HIS A 1 89 ? -9.732 1.347 4.655 1.00 97.88 89 HIS A N 1
ATOM 672 C CA . HIS A 1 89 ? -8.868 0.197 4.874 1.00 97.88 89 HIS A CA 1
ATOM 673 C C . HIS A 1 89 ? -8.138 -0.226 3.597 1.00 97.88 89 HIS A C 1
ATOM 675 O O . HIS A 1 89 ? -6.947 -0.518 3.657 1.00 97.88 89 HIS A O 1
ATOM 681 N N . ALA A 1 90 ? -8.798 -0.186 2.436 1.00 98.19 90 ALA A N 1
ATOM 682 C CA . ALA A 1 90 ? -8.129 -0.422 1.159 1.00 98.19 90 ALA A CA 1
ATOM 683 C C . ALA A 1 90 ? -6.978 0.577 0.932 1.00 98.19 90 ALA A C 1
ATOM 685 O O . ALA A 1 90 ? -5.887 0.172 0.535 1.00 98.19 90 ALA A O 1
ATOM 686 N N . ALA A 1 91 ? -7.168 1.860 1.259 1.00 98.06 91 ALA A N 1
ATOM 687 C CA . ALA A 1 91 ? -6.096 2.854 1.199 1.00 98.06 91 ALA A CA 1
ATOM 688 C C . ALA A 1 91 ? -4.928 2.516 2.149 1.00 98.06 91 ALA A C 1
ATOM 690 O O . ALA A 1 91 ? -3.769 2.643 1.757 1.00 98.06 91 ALA A O 1
ATOM 691 N N . ALA A 1 92 ? -5.213 2.023 3.360 1.00 97.50 92 ALA A N 1
ATOM 692 C CA . ALA A 1 92 ? -4.181 1.549 4.287 1.00 97.50 92 ALA A CA 1
ATOM 693 C C . ALA A 1 92 ? -3.412 0.329 3.739 1.00 97.50 92 ALA A C 1
ATOM 695 O O . ALA A 1 92 ? -2.189 0.269 3.862 1.00 97.50 92 ALA A O 1
ATOM 696 N N . VAL A 1 93 ? -4.102 -0.604 3.071 1.00 97.25 93 VAL A N 1
ATOM 697 C CA . VAL A 1 93 ? -3.485 -1.757 2.389 1.00 97.25 93 VAL A CA 1
ATOM 698 C C . VAL A 1 93 ? -2.524 -1.295 1.289 1.00 97.25 93 VAL A C 1
ATOM 700 O O . VAL A 1 93 ? -1.393 -1.783 1.226 1.00 97.25 93 VAL A O 1
ATOM 703 N N . PHE A 1 94 ? -2.919 -0.314 0.470 1.00 97.19 94 PHE A N 1
ATOM 704 C CA . PHE A 1 94 ? -2.026 0.295 -0.524 1.00 97.19 94 PHE A CA 1
ATOM 705 C C . PHE A 1 94 ? -0.810 0.972 0.115 1.00 97.19 94 PHE A C 1
ATOM 707 O O . PHE A 1 94 ? 0.304 0.818 -0.380 1.00 97.19 94 PHE A O 1
ATOM 714 N N . ALA A 1 95 ? -1.014 1.690 1.220 1.00 96.12 95 ALA A N 1
ATOM 715 C CA . ALA A 1 95 ? 0.042 2.426 1.909 1.00 96.12 95 ALA A CA 1
ATOM 716 C C . ALA A 1 95 ? 1.023 1.534 2.692 1.00 96.12 95 ALA A C 1
ATOM 718 O O . ALA A 1 95 ? 2.070 2.018 3.110 1.00 96.12 95 ALA A O 1
ATOM 719 N N . SER A 1 96 ? 0.696 0.257 2.919 1.00 95.81 96 SER A N 1
ATOM 720 C CA . SER A 1 96 ? 1.491 -0.626 3.776 1.00 95.81 96 SER A CA 1
ATOM 721 C C . SER A 1 96 ? 1.679 -2.024 3.190 1.00 95.81 96 SER A C 1
ATOM 723 O O . SER A 1 96 ? 2.781 -2.379 2.773 1.00 95.81 96 SER A O 1
ATOM 725 N N . ASN A 1 97 ? 0.622 -2.833 3.113 1.00 96.31 97 ASN A N 1
ATOM 726 C CA . ASN A 1 97 ? 0.741 -4.238 2.719 1.00 96.31 97 ASN A CA 1
ATOM 727 C C . ASN A 1 97 ? 1.317 -4.405 1.308 1.00 96.31 97 ASN A C 1
ATOM 729 O O . ASN A 1 97 ? 2.122 -5.307 1.073 1.00 96.31 97 ASN A O 1
ATOM 733 N N . TYR A 1 98 ? 0.956 -3.527 0.372 1.00 97.19 98 TYR A N 1
ATOM 734 C CA . TYR A 1 98 ? 1.516 -3.583 -0.977 1.00 97.19 98 TYR A CA 1
ATOM 735 C C . TYR A 1 98 ? 2.960 -3.078 -1.067 1.00 97.19 98 TYR A C 1
ATOM 737 O O . TYR A 1 98 ? 3.668 -3.501 -1.981 1.00 97.19 98 TYR A O 1
ATOM 745 N N . LEU A 1 9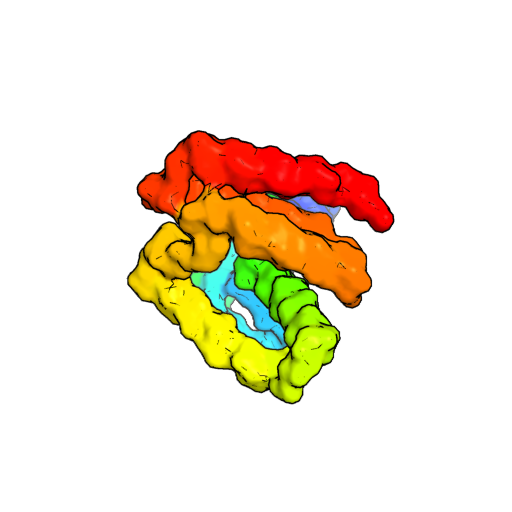9 ? 3.457 -2.294 -0.101 1.00 96.25 99 LEU A N 1
ATOM 746 C CA . LEU A 1 99 ? 4.899 -2.042 0.010 1.00 96.25 99 LEU A CA 1
ATOM 747 C C . LEU A 1 99 ? 5.638 -3.342 0.338 1.00 96.25 99 LEU A C 1
ATOM 749 O O . LEU A 1 99 ? 6.627 -3.658 -0.316 1.00 96.25 99 LEU A O 1
ATOM 753 N N . VAL A 1 100 ? 5.120 -4.152 1.267 1.00 96.75 100 VAL A N 1
ATOM 754 C CA . VAL A 1 100 ? 5.703 -5.468 1.589 1.00 96.75 100 VAL A CA 1
ATOM 755 C C . VAL A 1 100 ? 5.649 -6.402 0.377 1.00 96.75 100 VAL A C 1
ATOM 757 O O . VAL A 1 100 ? 6.660 -7.000 0.016 1.00 96.75 100 VAL A O 1
ATOM 760 N N . ALA A 1 101 ? 4.497 -6.489 -0.296 1.00 97.56 101 ALA A N 1
ATOM 761 C CA . ALA A 1 101 ? 4.327 -7.367 -1.455 1.00 97.56 101 ALA A CA 1
ATOM 762 C C . ALA A 1 101 ? 5.259 -6.992 -2.621 1.00 97.56 101 ALA A C 1
ATOM 764 O O . ALA A 1 101 ? 5.927 -7.859 -3.181 1.00 97.56 101 ALA A O 1
ATOM 765 N N . THR A 1 102 ? 5.341 -5.705 -2.973 1.00 97.12 102 THR A N 1
ATOM 766 C CA . THR A 1 102 ? 6.234 -5.241 -4.049 1.00 97.12 102 THR A CA 1
ATOM 767 C C . THR A 1 102 ? 7.708 -5.392 -3.676 1.00 97.12 102 THR A C 1
ATOM 769 O O . THR A 1 102 ? 8.505 -5.753 -4.540 1.00 97.12 102 THR A O 1
ATOM 772 N N . THR A 1 103 ? 8.062 -5.208 -2.399 1.00 97.88 103 THR A N 1
ATOM 773 C CA . THR A 1 103 ? 9.415 -5.475 -1.881 1.00 97.88 103 THR A CA 1
ATOM 774 C C . THR A 1 103 ? 9.797 -6.940 -2.062 1.00 97.88 103 THR A C 1
ATOM 776 O O . THR A 1 103 ? 10.831 -7.218 -2.659 1.00 97.88 103 THR A O 1
ATOM 779 N N . ALA A 1 104 ? 8.938 -7.873 -1.643 1.00 97.94 104 ALA A N 1
ATOM 780 C CA . ALA A 1 104 ? 9.201 -9.306 -1.770 1.00 97.94 104 ALA A CA 1
ATOM 781 C C . ALA A 1 104 ? 9.333 -9.757 -3.237 1.00 97.94 104 ALA A C 1
ATOM 783 O O . ALA A 1 104 ? 10.201 -10.563 -3.574 1.00 97.94 104 ALA A O 1
ATOM 784 N N . VAL A 1 105 ? 8.498 -9.216 -4.135 1.00 98.06 105 VAL A N 1
ATOM 785 C CA . VAL A 1 105 ? 8.615 -9.486 -5.577 1.00 98.06 105 VAL A CA 1
ATOM 786 C C . VAL A 1 105 ? 9.940 -8.952 -6.124 1.00 98.06 105 VAL A C 1
ATOM 788 O O . VAL A 1 105 ? 10.627 -9.677 -6.840 1.00 98.06 105 VAL A O 1
ATOM 791 N N . ALA A 1 106 ? 10.319 -7.719 -5.784 1.00 98.19 106 ALA A N 1
ATOM 792 C CA . ALA A 1 106 ? 11.570 -7.120 -6.241 1.00 98.19 106 ALA A CA 1
ATOM 793 C C . ALA A 1 106 ? 12.801 -7.875 -5.718 1.00 98.19 106 ALA A C 1
ATOM 795 O O . ALA A 1 106 ? 13.699 -8.157 -6.506 1.00 98.19 106 ALA A O 1
ATOM 796 N N . GLU A 1 107 ? 12.817 -8.271 -4.443 1.00 97.88 107 GLU A N 1
ATOM 797 C CA . GLU A 1 107 ? 13.888 -9.078 -3.847 1.00 97.88 107 GLU A CA 1
ATOM 798 C C . GLU A 1 107 ? 14.095 -10.385 -4.626 1.00 97.88 107 GLU A C 1
ATOM 800 O O . GLU A 1 107 ? 15.211 -10.705 -5.040 1.00 97.88 107 GLU A O 1
ATOM 805 N N . ARG A 1 108 ? 12.998 -11.098 -4.919 1.00 97.75 108 ARG A N 1
ATOM 806 C CA . ARG A 1 108 ? 13.028 -12.327 -5.720 1.00 97.75 108 ARG A CA 1
ATOM 807 C C . ARG A 1 108 ? 13.543 -12.079 -7.139 1.00 97.75 108 ARG A C 1
ATOM 809 O O . ARG A 1 108 ? 14.354 -12.858 -7.631 1.00 97.75 108 ARG A O 1
ATOM 816 N N . LEU A 1 109 ? 13.079 -11.022 -7.807 1.00 98.31 109 LEU A N 1
ATOM 817 C CA . LEU A 1 109 ? 13.513 -10.691 -9.169 1.00 98.31 109 LEU A CA 1
ATOM 818 C C . LEU A 1 109 ? 14.999 -10.313 -9.220 1.00 98.31 109 LEU A C 1
ATOM 820 O O . LEU A 1 109 ? 15.710 -10.753 -10.121 1.00 98.31 109 LEU A O 1
ATOM 824 N N . PHE A 1 110 ? 15.489 -9.556 -8.238 1.00 98.44 110 PHE A N 1
ATOM 825 C CA . PHE A 1 110 ? 16.910 -9.241 -8.109 1.00 98.44 110 PHE A CA 1
ATOM 826 C C . PHE A 1 110 ? 17.756 -10.492 -7.843 1.00 98.44 110 PHE A C 1
ATOM 828 O O . PHE A 1 110 ? 18.821 -10.629 -8.444 1.00 98.44 110 PHE A O 1
ATOM 835 N N . ALA A 1 111 ? 17.267 -11.433 -7.027 1.00 97.94 111 ALA A N 1
ATOM 836 C CA . ALA A 1 111 ? 17.929 -12.722 -6.824 1.00 97.94 111 ALA A CA 1
ATOM 837 C C . ALA A 1 111 ? 18.062 -13.506 -8.141 1.00 97.94 111 ALA A C 1
ATOM 839 O O . ALA A 1 111 ? 19.141 -13.999 -8.465 1.00 97.94 111 ALA A O 1
ATOM 840 N N . VAL A 1 112 ? 16.986 -13.573 -8.934 1.00 97.62 112 VAL A N 1
ATOM 841 C CA . VAL A 1 112 ? 16.987 -14.228 -10.255 1.00 97.62 112 VAL A CA 1
ATOM 842 C C . VAL A 1 112 ? 17.937 -13.529 -11.234 1.00 97.62 112 VAL A C 1
ATOM 844 O O . VAL A 1 112 ? 18.623 -14.197 -12.003 1.00 97.62 112 VAL A O 1
ATOM 847 N N . ALA A 1 113 ? 18.044 -12.200 -11.161 1.00 98.06 113 ALA A N 1
ATOM 848 C CA . ALA A 1 113 ? 18.992 -11.411 -11.948 1.00 98.06 113 ALA A CA 1
ATOM 849 C C . ALA A 1 113 ? 20.460 -11.541 -11.481 1.00 98.06 113 ALA A C 1
ATOM 851 O O . ALA A 1 113 ? 21.345 -10.935 -12.087 1.00 98.06 113 ALA A O 1
ATOM 852 N N . GLY A 1 114 ? 20.737 -12.307 -10.419 1.00 97.88 114 GLY A N 1
ATOM 853 C CA . GLY A 1 114 ? 22.088 -12.538 -9.904 1.00 97.88 114 GLY A CA 1
ATOM 854 C C . GLY A 1 114 ? 22.644 -11.404 -9.040 1.00 97.88 114 GLY A C 1
ATOM 855 O O . GLY A 1 114 ? 23.860 -11.309 -8.874 1.00 97.88 114 GLY A O 1
ATOM 856 N N . VAL A 1 115 ? 21.786 -10.537 -8.492 1.00 98.25 115 VAL A N 1
ATOM 857 C CA . VAL A 1 115 ? 22.215 -9.501 -7.544 1.00 98.25 115 VAL A CA 1
ATOM 858 C C . VAL A 1 115 ? 22.566 -10.157 -6.201 1.00 98.25 115 VAL A C 1
ATOM 860 O O . VAL A 1 115 ? 21.724 -10.863 -5.643 1.00 98.25 115 VAL A O 1
ATOM 863 N N . PRO A 1 116 ? 23.783 -9.949 -5.666 1.00 97.06 116 PRO A N 1
ATOM 864 C CA . PRO A 1 116 ? 24.135 -10.426 -4.334 1.00 97.06 116 PRO A CA 1
ATOM 865 C C . PRO A 1 116 ? 23.374 -9.631 -3.270 1.00 97.06 116 PRO A C 1
ATOM 867 O O . PRO A 1 116 ? 23.185 -8.426 -3.417 1.00 97.06 116 PRO A O 1
ATOM 870 N N . ASP A 1 117 ? 22.939 -10.321 -2.216 1.00 97.19 117 ASP A N 1
ATOM 871 C CA . ASP A 1 117 ? 22.173 -9.757 -1.098 1.00 97.19 117 ASP A CA 1
ATOM 872 C C . ASP A 1 117 ? 21.052 -8.783 -1.536 1.00 97.19 117 ASP A C 1
ATOM 874 O O . ASP A 1 117 ? 21.066 -7.607 -1.157 1.00 97.19 117 ASP A O 1
ATOM 878 N N . PRO A 1 118 ? 20.057 -9.242 -2.332 1.00 97.50 118 PRO A N 1
ATOM 879 C CA . PRO A 1 118 ? 19.049 -8.377 -2.950 1.00 97.50 118 PRO A CA 1
ATOM 880 C C . PRO A 1 118 ? 18.366 -7.399 -1.997 1.00 97.50 118 PRO A C 1
ATOM 882 O O . PRO A 1 118 ? 18.201 -6.232 -2.348 1.00 97.50 118 PRO A O 1
ATOM 885 N N . ALA A 1 119 ? 18.009 -7.858 -0.793 1.00 96.06 119 ALA A N 1
ATOM 886 C CA . ALA A 1 119 ? 17.365 -7.039 0.228 1.00 96.06 119 ALA A CA 1
ATOM 887 C C . ALA A 1 119 ? 18.235 -5.846 0.659 1.00 96.06 119 ALA A C 1
ATOM 889 O O . ALA A 1 119 ? 17.724 -4.733 0.791 1.00 96.06 119 ALA A O 1
ATOM 890 N N . ASP A 1 120 ? 19.543 -6.051 0.840 1.00 97.44 120 ASP A N 1
ATOM 891 C CA . ASP A 1 120 ? 20.474 -4.976 1.193 1.00 97.44 120 ASP A CA 1
ATOM 892 C C . ASP A 1 120 ? 20.712 -4.047 -0.003 1.00 97.44 120 ASP A C 1
ATOM 894 O O . ASP A 1 120 ? 20.580 -2.828 0.118 1.00 97.44 120 ASP A O 1
ATOM 898 N N . ALA A 1 121 ? 20.930 -4.623 -1.191 1.00 97.50 121 ALA A N 1
ATOM 899 C CA . ALA A 1 121 ? 21.170 -3.873 -2.420 1.00 97.50 121 ALA A CA 1
ATOM 900 C C . ALA A 1 121 ? 20.009 -2.926 -2.785 1.00 97.50 121 ALA A C 1
ATOM 902 O O . ALA A 1 121 ? 20.237 -1.799 -3.233 1.00 97.50 121 ALA A O 1
ATOM 903 N N . MET A 1 122 ? 18.757 -3.353 -2.585 1.00 96.56 122 MET A N 1
ATOM 904 C CA . MET A 1 122 ? 17.575 -2.552 -2.928 1.00 96.56 122 MET A CA 1
ATOM 905 C C . MET A 1 122 ? 17.121 -1.596 -1.817 1.00 96.56 122 MET A C 1
ATOM 907 O O . MET A 1 122 ? 16.362 -0.661 -2.091 1.00 96.56 122 MET A O 1
ATOM 911 N N . ARG A 1 123 ? 17.568 -1.787 -0.570 1.00 97.12 123 ARG A N 1
ATOM 912 C CA . ARG A 1 123 ? 17.122 -0.972 0.569 1.00 97.12 123 ARG A CA 1
ATOM 913 C C . ARG A 1 123 ? 17.375 0.532 0.370 1.00 97.12 123 ARG A C 1
ATOM 915 O O . ARG A 1 123 ? 16.424 1.294 0.565 1.00 97.12 123 ARG A O 1
ATOM 922 N N . PRO A 1 124 ? 18.568 1.001 -0.062 1.00 97.62 124 PRO A N 1
ATOM 923 C CA . PRO A 1 124 ? 18.794 2.426 -0.314 1.00 97.62 124 PRO A CA 1
ATOM 924 C C . PRO A 1 124 ? 17.848 3.007 -1.372 1.00 97.62 124 PRO A C 1
ATOM 926 O O . PRO A 1 124 ? 17.400 4.144 -1.236 1.00 97.62 124 PRO A O 1
ATOM 929 N N . LEU A 1 125 ? 17.503 2.221 -2.399 1.00 97.12 125 LEU A N 1
ATOM 930 C CA . LEU A 1 125 ? 16.581 2.637 -3.457 1.00 97.12 125 LEU A CA 1
ATOM 931 C C . LEU A 1 125 ? 15.166 2.869 -2.909 1.00 97.12 125 LEU A C 1
ATOM 933 O O . LEU A 1 125 ? 14.540 3.880 -3.230 1.00 97.12 125 LEU A O 1
ATOM 937 N N . GLN A 1 126 ? 14.660 1.959 -2.076 1.00 97.50 126 GLN A N 1
ATOM 938 C CA . GLN A 1 126 ? 13.320 2.086 -1.496 1.00 97.50 126 GLN A CA 1
ATOM 939 C C . GLN A 1 126 ? 13.225 3.233 -0.488 1.00 97.50 126 GLN A C 1
ATOM 941 O O . GLN A 1 126 ? 12.266 4.003 -0.549 1.00 97.50 126 GLN A O 1
ATOM 946 N N . VAL A 1 127 ? 14.231 3.391 0.380 1.00 97.81 127 VAL A N 1
ATOM 947 C CA . VAL A 1 127 ? 14.295 4.511 1.337 1.00 97.81 127 VAL A CA 1
ATOM 948 C C . VAL A 1 127 ? 14.293 5.842 0.589 1.00 97.81 127 VAL A C 1
ATOM 950 O O . VAL A 1 127 ? 13.404 6.660 0.804 1.00 97.81 127 VAL A O 1
ATOM 953 N N . ALA A 1 128 ? 15.187 6.012 -0.391 1.00 97.56 128 ALA A N 1
ATOM 954 C CA . ALA A 1 128 ? 15.231 7.230 -1.197 1.00 97.56 128 ALA A CA 1
ATOM 955 C C . ALA A 1 128 ? 13.922 7.482 -1.969 1.00 97.56 128 ALA A C 1
ATOM 957 O O . ALA A 1 128 ? 13.555 8.630 -2.220 1.00 97.56 128 ALA A O 1
ATOM 958 N N . THR A 1 129 ? 13.206 6.426 -2.366 1.00 97.25 129 THR A N 1
ATOM 959 C CA . THR A 1 129 ? 11.900 6.556 -3.029 1.00 97.25 129 THR A CA 1
ATOM 960 C C . THR A 1 129 ? 10.845 7.109 -2.072 1.00 97.25 129 THR A C 1
ATOM 962 O O . THR A 1 129 ? 10.143 8.050 -2.443 1.00 97.25 129 THR A O 1
ATOM 965 N N . LEU A 1 130 ? 10.755 6.582 -0.846 1.00 97.00 130 LEU A N 1
ATOM 966 C CA . LEU A 1 130 ? 9.830 7.083 0.177 1.00 97.00 130 LEU A CA 1
ATOM 967 C C . LEU A 1 130 ? 10.160 8.530 0.572 1.00 97.00 130 LEU A C 1
ATOM 969 O O . LEU A 1 130 ? 9.263 9.374 0.556 1.00 97.00 130 LEU A O 1
ATOM 973 N N . ASP A 1 131 ? 11.441 8.846 0.783 1.00 97.56 131 ASP A N 1
ATOM 974 C CA . ASP A 1 131 ? 11.902 10.207 1.093 1.00 97.56 131 ASP A CA 1
ATOM 975 C C . ASP A 1 131 ? 11.554 11.197 -0.033 1.00 97.56 131 ASP A C 1
ATOM 977 O O . ASP A 1 131 ? 11.149 12.339 0.199 1.00 97.56 131 ASP A O 1
ATOM 981 N N . ASN A 1 132 ? 11.683 10.770 -1.295 1.00 97.19 132 ASN A N 1
ATOM 982 C CA . ASN A 1 132 ? 11.295 11.597 -2.434 1.00 97.19 132 ASN A CA 1
ATOM 983 C C . ASN A 1 132 ? 9.783 11.812 -2.502 1.00 97.19 132 ASN A C 1
ATOM 985 O O . ASN A 1 132 ? 9.367 12.921 -2.834 1.00 97.19 132 ASN A O 1
ATOM 989 N N . VAL A 1 133 ? 8.966 10.800 -2.197 1.00 96.88 133 VAL A N 1
ATOM 990 C CA . VAL A 1 133 ? 7.502 10.953 -2.145 1.00 96.88 133 VAL A CA 1
ATOM 991 C C . VAL A 1 133 ? 7.104 11.947 -1.058 1.00 96.88 133 VAL A C 1
ATOM 993 O O . VAL A 1 133 ? 6.248 12.792 -1.312 1.00 96.88 133 VAL A O 1
ATOM 996 N N . GLU A 1 134 ? 7.744 11.902 0.109 1.00 96.25 134 GLU A N 1
ATOM 997 C CA . GLU A 1 134 ? 7.503 12.865 1.186 1.00 96.25 134 GLU A CA 1
ATOM 998 C C . GLU A 1 134 ? 7.893 14.292 0.771 1.00 96.25 134 GLU A C 1
ATOM 1000 O O . GLU A 1 134 ? 7.104 15.227 0.909 1.00 96.25 134 GLU A O 1
ATOM 1005 N N . ARG A 1 135 ? 9.086 14.465 0.193 1.00 97.56 135 ARG A N 1
ATOM 1006 C CA . ARG A 1 135 ? 9.632 15.785 -0.158 1.00 97.56 135 ARG A CA 1
ATOM 1007 C C . ARG A 1 135 ? 8.993 16.419 -1.395 1.00 97.56 135 ARG A C 1
ATOM 1009 O O . ARG A 1 135 ? 8.882 17.641 -1.468 1.00 97.56 135 ARG A O 1
ATOM 1016 N N . LEU A 1 136 ? 8.665 15.617 -2.407 1.00 94.88 136 LEU A N 1
ATOM 1017 C CA . LEU A 1 136 ? 8.227 16.084 -3.729 1.00 94.88 136 LEU A CA 1
ATOM 1018 C C . LEU A 1 136 ? 6.745 15.805 -4.017 1.00 94.88 136 LEU A C 1
ATOM 1020 O O . LEU A 1 136 ? 6.234 16.230 -5.057 1.00 94.88 136 LEU A O 1
ATOM 1024 N N . GLY A 1 137 ? 6.067 15.053 -3.150 1.00 94.06 137 GLY A N 1
ATOM 1025 C CA . GLY A 1 137 ? 4.783 14.437 -3.460 1.00 94.06 137 GLY A CA 1
ATOM 1026 C C . GLY A 1 137 ? 4.914 13.290 -4.470 1.00 94.06 137 GLY A C 1
ATOM 1027 O O . GLY A 1 137 ? 5.929 13.121 -5.153 1.00 94.06 137 GLY A O 1
ATOM 1028 N N . THR A 1 138 ? 3.842 12.508 -4.620 1.00 92.25 138 THR A N 1
ATOM 1029 C CA . THR A 1 138 ? 3.805 11.357 -5.542 1.00 92.25 138 THR A CA 1
ATOM 1030 C C . THR A 1 138 ? 4.039 11.763 -6.996 1.00 92.25 138 THR A C 1
ATOM 1032 O O . THR A 1 138 ? 4.682 11.036 -7.748 1.00 92.25 138 THR A O 1
ATOM 1035 N N . TRP A 1 139 ? 3.576 12.953 -7.384 1.00 89.62 139 TRP A N 1
ATOM 1036 C CA . TRP A 1 139 ? 3.716 13.473 -8.741 1.00 89.62 139 TRP A CA 1
ATOM 1037 C C . TRP A 1 139 ? 5.165 13.846 -8.996 1.00 89.62 139 TRP A C 1
ATOM 1039 O O . TRP A 1 139 ? 5.721 13.454 -10.009 1.00 89.62 139 TRP A O 1
ATOM 1049 N N . GLY A 1 140 ? 5.787 14.563 -8.055 1.00 89.25 140 GLY A N 1
ATOM 1050 C CA . GLY A 1 140 ? 7.169 15.011 -8.125 1.00 89.25 140 GLY A CA 1
ATOM 1051 C C . GLY A 1 140 ? 8.167 13.856 -8.184 1.00 89.25 140 GLY A C 1
ATOM 1052 O O . GLY A 1 140 ? 9.048 13.861 -9.047 1.00 89.25 140 GLY A O 1
ATOM 1053 N N . ALA A 1 141 ? 7.968 12.857 -7.323 1.00 94.06 141 ALA A N 1
ATOM 1054 C CA . ALA A 1 141 ? 8.826 11.684 -7.165 1.00 94.06 141 ALA A CA 1
ATOM 1055 C C . ALA A 1 141 ? 8.711 10.649 -8.296 1.00 94.06 141 ALA A C 1
ATOM 1057 O O . ALA A 1 141 ? 9.576 9.780 -8.414 1.00 94.06 141 ALA A O 1
ATOM 1058 N N . LEU A 1 142 ? 7.664 10.718 -9.127 1.00 92.62 142 LEU A N 1
ATOM 1059 C CA . LEU A 1 142 ? 7.434 9.717 -10.162 1.00 92.62 142 LEU A CA 1
ATO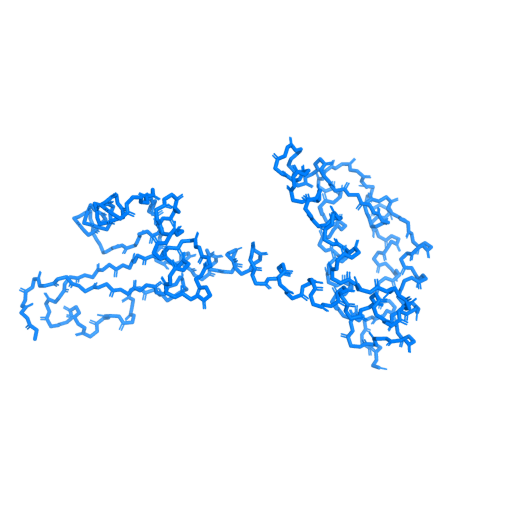M 1060 C C . LEU A 1 142 ? 8.536 9.738 -11.236 1.00 92.62 142 LEU A C 1
ATOM 1062 O O . LEU A 1 142 ? 8.722 10.735 -11.936 1.00 92.62 142 LEU A O 1
ATOM 1066 N N . THR A 1 143 ? 9.221 8.606 -11.405 1.00 92.31 143 THR A N 1
ATOM 1067 C CA . THR A 1 143 ? 10.261 8.383 -12.422 1.00 92.31 143 THR A CA 1
ATOM 1068 C C . THR A 1 143 ? 10.079 7.015 -13.098 1.00 92.31 143 THR A C 1
ATOM 1070 O O . THR A 1 143 ? 9.059 6.352 -12.923 1.00 92.31 143 THR A O 1
ATOM 1073 N N . GLY A 1 144 ? 11.058 6.585 -13.900 1.00 94.25 144 GLY A N 1
ATOM 1074 C CA . GLY A 1 144 ? 11.047 5.277 -14.558 1.00 94.25 144 GLY A CA 1
ATOM 1075 C C . GLY A 1 144 ? 10.460 5.287 -15.976 1.00 94.25 144 GLY A C 1
ATOM 1076 O O . GLY A 1 144 ? 10.094 6.342 -16.498 1.00 94.25 144 GLY A O 1
ATOM 1077 N N . PRO A 1 145 ? 10.421 4.116 -16.635 1.00 96.94 145 PRO A N 1
ATOM 1078 C CA . PRO A 1 145 ? 10.091 4.016 -18.055 1.00 96.94 145 PRO A CA 1
ATOM 1079 C C . PRO A 1 145 ? 8.626 4.363 -18.354 1.00 96.94 145 PRO A C 1
ATOM 1081 O O . PRO A 1 145 ? 8.363 5.083 -19.311 1.00 96.94 145 PRO A O 1
ATOM 1084 N N . ALA A 1 146 ? 7.680 3.954 -17.500 1.00 95.44 146 ALA A N 1
ATOM 1085 C CA . ALA A 1 146 ? 6.262 4.289 -17.666 1.00 95.44 146 ALA A CA 1
ATOM 1086 C C . ALA A 1 146 ? 6.007 5.801 -17.582 1.00 95.44 146 ALA A C 1
ATOM 1088 O O . ALA A 1 146 ? 5.283 6.350 -18.406 1.00 95.44 146 ALA A O 1
ATOM 1089 N N . ALA A 1 147 ? 6.676 6.493 -16.654 1.00 93.94 147 ALA A N 1
ATOM 1090 C CA . ALA A 1 147 ? 6.544 7.938 -16.485 1.00 93.94 147 ALA A CA 1
ATOM 1091 C C . ALA A 1 147 ? 7.013 8.751 -17.705 1.00 93.94 147 ALA A C 1
ATOM 1093 O O . ALA A 1 147 ? 6.598 9.894 -17.861 1.00 93.94 147 ALA A O 1
ATOM 1094 N N . ARG A 1 148 ? 7.882 8.178 -18.550 1.00 94.81 148 ARG A N 1
ATOM 1095 C CA . ARG A 1 148 ? 8.411 8.819 -19.767 1.00 94.81 148 ARG A CA 1
ATOM 1096 C C . ARG A 1 148 ? 7.892 8.201 -21.069 1.00 94.81 148 ARG A C 1
ATOM 1098 O O . ARG A 1 148 ? 8.396 8.555 -22.127 1.00 94.81 148 ARG A O 1
ATOM 1105 N N . GLY A 1 149 ? 6.947 7.260 -21.005 1.00 96.19 149 GLY A N 1
ATOM 1106 C CA . GLY A 1 149 ? 6.416 6.602 -22.203 1.00 96.19 149 GLY A CA 1
ATOM 1107 C C . GLY A 1 149 ? 7.412 5.682 -22.913 1.00 96.19 149 GLY A C 1
ATOM 1108 O O . GLY A 1 149 ? 7.300 5.465 -24.116 1.00 96.19 149 GLY A O 1
ATOM 1109 N N . ASP A 1 150 ? 8.409 5.148 -22.202 1.00 97.81 150 ASP A N 1
ATOM 1110 C CA . ASP A 1 150 ? 9.456 4.308 -22.790 1.00 97.81 150 ASP A CA 1
ATOM 1111 C C . ASP A 1 150 ? 8.937 2.893 -23.088 1.00 97.81 150 ASP A C 1
ATOM 1113 O O . ASP A 1 150 ? 9.124 1.939 -22.324 1.00 97.81 150 ASP A O 1
ATOM 1117 N N . VAL A 1 151 ? 8.270 2.782 -24.235 1.00 98.06 151 VAL A N 1
ATOM 1118 C CA . VAL A 1 151 ? 7.722 1.542 -24.790 1.00 98.06 151 VAL A CA 1
ATOM 1119 C C . VAL A 1 151 ? 8.789 0.454 -24.911 1.00 98.06 151 VAL A C 1
ATOM 1121 O O . VAL A 1 151 ? 8.525 -0.702 -24.585 1.00 98.06 151 VAL A O 1
ATOM 1124 N N . THR A 1 152 ? 9.995 0.815 -25.352 1.00 98.06 152 THR A N 1
ATOM 1125 C CA . THR A 1 152 ? 11.075 -0.146 -25.607 1.00 98.06 152 THR A CA 1
ATOM 1126 C C . THR A 1 152 ? 11.534 -0.810 -24.315 1.00 98.06 152 THR A C 1
ATOM 1128 O O . THR A 1 152 ? 11.654 -2.033 -24.256 1.00 98.06 152 THR A O 1
ATOM 1131 N N . THR A 1 153 ? 11.766 -0.022 -23.264 1.00 98.31 153 THR A N 1
ATOM 1132 C CA . THR A 1 153 ? 12.165 -0.561 -21.958 1.00 98.31 153 THR A CA 1
ATOM 1133 C C . THR A 1 153 ? 11.049 -1.397 -21.336 1.00 98.31 153 THR A C 1
ATOM 1135 O O . THR A 1 153 ? 11.319 -2.461 -20.786 1.00 98.31 153 THR A O 1
ATOM 1138 N N . ILE A 1 154 ? 9.789 -0.968 -21.454 1.00 98.31 154 ILE A N 1
ATOM 1139 C CA . ILE A 1 154 ? 8.640 -1.721 -20.923 1.00 98.31 154 ILE A CA 1
ATOM 1140 C C . ILE A 1 154 ? 8.482 -3.072 -21.623 1.00 98.31 154 ILE A C 1
ATOM 1142 O O . ILE A 1 154 ? 8.293 -4.078 -20.943 1.00 98.31 154 ILE A O 1
ATOM 1146 N N . ALA A 1 155 ? 8.608 -3.114 -22.952 1.00 98.31 155 ALA A N 1
ATOM 1147 C CA . ALA A 1 155 ? 8.551 -4.360 -23.712 1.00 98.31 155 ALA A CA 1
ATOM 1148 C C . ALA A 1 155 ? 9.655 -5.338 -23.277 1.00 98.31 155 ALA A C 1
ATOM 1150 O O . ALA A 1 155 ? 9.353 -6.480 -22.948 1.00 98.31 155 ALA A O 1
ATOM 1151 N N . ARG A 1 156 ? 10.904 -4.864 -23.165 1.00 98.38 156 ARG A N 1
ATOM 1152 C CA . ARG A 1 156 ? 12.042 -5.684 -22.708 1.00 98.38 156 ARG A CA 1
ATOM 1153 C C . ARG A 1 156 ? 11.864 -6.212 -21.289 1.00 98.38 156 ARG A C 1
ATOM 1155 O O . ARG A 1 156 ? 12.197 -7.359 -21.014 1.00 98.38 156 ARG A O 1
ATOM 1162 N N . ASN A 1 157 ? 11.333 -5.387 -20.386 1.00 98.19 157 ASN A N 1
ATOM 1163 C CA . ASN A 1 157 ? 11.040 -5.831 -19.027 1.00 98.19 157 ASN A CA 1
ATOM 1164 C C . ASN A 1 157 ? 9.994 -6.949 -19.037 1.00 98.19 157 ASN A C 1
ATOM 1166 O O . ASN A 1 157 ? 10.180 -7.950 -18.360 1.00 98.19 157 ASN A O 1
ATOM 1170 N N . LEU A 1 158 ? 8.916 -6.803 -19.812 1.00 98.19 158 LEU A N 1
ATOM 1171 C CA . LEU A 1 158 ? 7.870 -7.824 -19.915 1.00 98.19 158 LEU A CA 1
ATOM 1172 C C . LEU A 1 158 ? 8.389 -9.136 -20.517 1.00 98.19 158 LEU A C 1
ATOM 1174 O O . LEU A 1 158 ? 8.041 -10.194 -20.005 1.00 98.19 158 LEU A O 1
ATOM 1178 N N . GLU A 1 159 ? 9.260 -9.070 -21.527 1.00 98.06 159 GLU A N 1
ATOM 1179 C CA . GLU A 1 159 ? 9.948 -10.243 -22.085 1.00 98.06 159 GLU A CA 1
ATOM 1180 C C . GLU A 1 159 ? 10.779 -10.966 -21.013 1.00 98.06 159 GLU A C 1
ATOM 1182 O O . GLU A 1 159 ? 10.593 -12.163 -20.797 1.00 98.06 159 GLU A O 1
ATOM 1187 N N . ALA A 1 160 ? 11.618 -10.235 -20.272 1.00 98.12 160 ALA A N 1
ATOM 1188 C CA . ALA A 1 160 ? 12.442 -10.808 -19.207 1.00 98.12 160 ALA A CA 1
ATOM 1189 C C . ALA A 1 160 ? 11.604 -11.389 -18.053 1.00 98.12 160 ALA A C 1
ATOM 1191 O O . ALA A 1 160 ? 11.925 -12.450 -17.516 1.00 98.12 160 ALA A O 1
ATOM 1192 N N . LEU A 1 161 ? 10.515 -10.715 -17.668 1.00 97.88 161 LEU A N 1
ATOM 1193 C CA . LEU A 1 161 ? 9.602 -11.222 -16.643 1.00 97.88 161 LEU A CA 1
ATOM 1194 C C . LEU A 1 161 ? 8.884 -12.483 -17.121 1.00 97.88 161 LEU A C 1
ATOM 1196 O O . LEU A 1 161 ? 8.764 -13.424 -16.348 1.00 97.88 161 LEU A O 1
ATOM 1200 N N . ALA A 1 162 ? 8.438 -12.541 -18.373 1.00 97.00 162 ALA A N 1
ATOM 1201 C CA . ALA A 1 162 ? 7.796 -13.734 -18.910 1.00 97.00 162 ALA A CA 1
ATOM 1202 C C . ALA A 1 162 ? 8.747 -14.937 -18.970 1.00 97.00 162 ALA A C 1
ATOM 1204 O O . ALA A 1 162 ? 8.325 -16.060 -18.706 1.00 97.00 162 ALA A O 1
ATOM 1205 N N . GLU A 1 163 ? 10.025 -14.702 -19.271 1.00 97.38 163 GLU A N 1
ATOM 1206 C CA . GLU A 1 163 ? 11.041 -15.754 -19.310 1.00 97.38 163 GLU A CA 1
ATOM 1207 C C . GLU A 1 163 ? 11.412 -16.268 -17.910 1.00 97.38 163 GLU A C 1
ATOM 1209 O O . GLU A 1 163 ? 11.528 -17.476 -17.699 1.00 97.38 163 GLU A O 1
ATOM 1214 N N . HIS A 1 164 ? 11.589 -15.368 -16.940 1.00 97.50 164 HIS A N 1
ATOM 1215 C CA . HIS A 1 164 ? 12.225 -15.713 -15.665 1.00 97.50 164 HIS A CA 1
ATOM 1216 C C . HIS A 1 164 ? 11.288 -15.719 -14.449 1.00 97.50 164 HIS A C 1
ATOM 1218 O O . HIS A 1 164 ? 11.607 -16.336 -13.432 1.00 97.50 164 HIS A O 1
ATOM 1224 N N . ALA A 1 165 ? 10.152 -15.027 -14.519 1.00 96.44 165 ALA A N 1
ATOM 1225 C CA . ALA A 1 165 ? 9.200 -14.881 -13.419 1.00 96.44 165 ALA A CA 1
ATOM 1226 C C . ALA A 1 165 ? 7.771 -14.601 -13.937 1.00 96.44 165 ALA A C 1
ATOM 1228 O O . ALA A 1 165 ? 7.200 -13.542 -13.638 1.00 96.44 165 ALA A O 1
ATOM 1229 N N . PRO A 1 166 ? 7.180 -15.513 -14.735 1.00 95.81 166 PRO A N 1
ATOM 1230 C CA . PRO A 1 166 ? 5.925 -15.262 -15.452 1.00 95.81 166 PRO A CA 1
ATOM 1231 C C . PRO A 1 166 ? 4.752 -14.903 -14.527 1.00 95.81 166 PRO A C 1
ATOM 1233 O O . PRO A 1 166 ? 3.870 -14.128 -14.900 1.00 95.81 166 PRO A O 1
ATOM 1236 N N . ASP A 1 167 ? 4.774 -15.370 -13.276 1.00 95.00 167 ASP A N 1
ATOM 1237 C CA . ASP A 1 167 ? 3.785 -15.038 -12.246 1.00 95.00 167 ASP A CA 1
ATOM 1238 C C . ASP A 1 167 ? 3.746 -13.535 -11.891 1.00 95.00 167 ASP A C 1
ATOM 1240 O O . ASP A 1 167 ? 2.730 -13.040 -11.400 1.00 95.00 167 ASP A O 1
ATOM 1244 N N . THR A 1 168 ? 4.809 -12.779 -12.183 1.00 96.75 168 THR A N 1
ATOM 1245 C CA . THR A 1 168 ? 4.899 -11.330 -11.912 1.00 96.75 168 THR A CA 1
ATOM 1246 C C . THR A 1 168 ? 4.357 -10.438 -13.021 1.00 96.75 168 THR A C 1
ATOM 1248 O O . THR A 1 168 ? 4.101 -9.257 -12.773 1.00 96.75 168 THR A O 1
ATOM 1251 N N . VAL A 1 169 ? 4.155 -10.970 -14.230 1.00 97.62 169 VAL A N 1
ATOM 1252 C CA . VAL A 1 169 ? 3.780 -10.178 -15.414 1.00 97.62 169 VAL A CA 1
ATOM 1253 C C . VAL A 1 169 ? 2.481 -9.407 -15.169 1.00 97.62 169 VAL A C 1
ATOM 1255 O O . VAL A 1 169 ? 2.401 -8.207 -15.435 1.00 97.62 169 VAL A O 1
ATOM 1258 N N . SER A 1 170 ? 1.480 -10.063 -14.576 1.00 96.56 170 SER A N 1
ATOM 1259 C CA . SER A 1 170 ? 0.190 -9.432 -14.270 1.00 96.56 170 SER A CA 1
ATOM 1260 C C . SER A 1 170 ? 0.319 -8.263 -13.282 1.00 96.56 170 SER A C 1
ATOM 1262 O O . SER A 1 170 ? -0.295 -7.212 -13.487 1.00 96.56 170 SER A O 1
ATOM 1264 N N . ALA A 1 171 ? 1.165 -8.404 -12.258 1.00 96.44 171 ALA A N 1
ATOM 1265 C CA . ALA A 1 171 ? 1.441 -7.349 -11.287 1.00 96.44 171 ALA A CA 1
ATOM 1266 C C . ALA A 1 171 ? 2.200 -6.176 -11.928 1.00 96.44 171 ALA A C 1
ATOM 1268 O O . ALA A 1 171 ? 1.843 -5.019 -11.697 1.00 96.44 171 ALA A O 1
ATOM 1269 N N . TYR A 1 172 ? 3.191 -6.457 -12.782 1.00 97.62 172 TYR A N 1
ATOM 1270 C CA . TYR A 1 172 ? 3.918 -5.424 -13.523 1.00 97.62 172 TYR A CA 1
ATOM 1271 C C . TYR A 1 172 ? 2.977 -4.603 -14.411 1.00 97.62 172 TYR A C 1
ATOM 1273 O O . TYR A 1 172 ? 3.005 -3.373 -14.365 1.00 97.62 172 TYR A O 1
ATOM 1281 N N . ILE A 1 173 ? 2.091 -5.264 -15.167 1.00 98.00 173 ILE A N 1
ATOM 1282 C CA . ILE A 1 173 ? 1.089 -4.598 -16.014 1.00 98.00 173 ILE A CA 1
ATOM 1283 C C . ILE A 1 173 ? 0.165 -3.712 -15.174 1.00 98.00 173 ILE A C 1
ATOM 1285 O O . ILE A 1 173 ? -0.056 -2.551 -15.528 1.00 98.00 173 ILE A O 1
ATOM 1289 N N . ALA A 1 174 ? -0.363 -4.232 -14.062 1.00 97.19 174 ALA A N 1
ATOM 1290 C CA . ALA A 1 174 ? -1.266 -3.482 -13.191 1.00 97.19 174 ALA A CA 1
ATOM 1291 C C . ALA A 1 174 ? -0.598 -2.211 -12.640 1.00 97.19 174 ALA A C 1
ATOM 1293 O O . ALA A 1 174 ? -1.155 -1.118 -12.759 1.00 97.19 174 ALA A O 1
ATOM 1294 N N . MET A 1 175 ? 0.627 -2.331 -12.120 1.00 97.00 175 MET A N 1
ATOM 1295 C CA . MET A 1 175 ? 1.379 -1.188 -11.594 1.00 97.00 175 MET A CA 1
ATOM 1296 C C . MET A 1 175 ? 1.795 -0.207 -12.694 1.00 97.00 175 MET A C 1
ATOM 1298 O O . MET A 1 175 ? 1.776 1.007 -12.476 1.00 97.00 175 MET A O 1
ATOM 1302 N N . CYS A 1 176 ? 2.116 -0.702 -13.892 1.00 97.62 176 CYS A N 1
ATOM 1303 C CA . CYS A 1 176 ? 2.429 0.141 -15.040 1.00 97.62 176 CYS A CA 1
ATOM 1304 C C . CYS A 1 176 ? 1.217 0.989 -15.450 1.00 97.62 176 CYS A C 1
ATOM 1306 O O . CYS A 1 176 ? 1.362 2.196 -15.618 1.00 97.62 176 CYS A O 1
ATOM 1308 N N . ARG A 1 177 ? 0.010 0.408 -15.511 1.00 97.56 177 ARG A N 1
ATOM 1309 C CA . ARG A 1 177 ? -1.231 1.149 -15.813 1.00 97.56 177 ARG A CA 1
ATOM 1310 C C . ARG A 1 177 ? -1.518 2.251 -14.794 1.00 97.56 177 ARG A C 1
ATOM 1312 O O . ARG A 1 177 ? -1.722 3.393 -15.191 1.00 97.56 177 ARG A O 1
ATOM 1319 N N . VAL A 1 178 ? -1.429 1.943 -13.497 1.00 96.50 178 VAL A N 1
ATOM 1320 C CA . VAL A 1 178 ? -1.574 2.955 -12.431 1.00 96.50 178 VAL A CA 1
ATOM 1321 C C . VAL A 1 178 ? -0.535 4.072 -12.588 1.00 96.50 178 VAL A C 1
ATOM 1323 O O . VAL A 1 178 ? -0.849 5.252 -12.442 1.00 96.50 178 VAL A O 1
ATOM 1326 N N . THR A 1 179 ? 0.702 3.713 -12.937 1.00 96.81 179 THR A N 1
ATOM 1327 C CA . THR A 1 179 ? 1.786 4.680 -13.156 1.00 96.81 179 THR A CA 1
ATOM 1328 C C . THR A 1 179 ? 1.539 5.576 -14.370 1.00 96.81 179 THR A C 1
ATOM 1330 O O . THR A 1 179 ? 1.824 6.771 -14.310 1.00 96.81 179 THR A O 1
ATOM 1333 N N . LEU A 1 180 ? 1.002 5.028 -15.463 1.00 97.00 180 LEU A N 1
ATOM 1334 C CA . LEU A 1 180 ? 0.646 5.788 -16.662 1.00 97.00 180 LEU A CA 1
ATOM 1335 C C . LEU A 1 180 ? -0.446 6.820 -16.372 1.00 97.00 180 LEU A C 1
ATOM 1337 O O . LEU A 1 180 ? -0.309 7.978 -16.766 1.00 97.00 180 LEU A O 1
ATOM 1341 N N . ASP A 1 181 ? -1.496 6.421 -15.653 1.00 95.25 181 ASP A N 1
ATOM 1342 C CA . ASP A 1 181 ? -2.586 7.327 -15.280 1.00 95.25 181 ASP A CA 1
ATOM 1343 C C . ASP A 1 181 ? -2.077 8.447 -14.355 1.00 95.25 181 ASP A C 1
ATOM 1345 O O . ASP A 1 181 ? -2.430 9.618 -14.533 1.00 95.25 181 ASP A O 1
ATOM 1349 N N . LEU A 1 182 ? -1.167 8.126 -13.425 1.00 94.50 182 LEU A N 1
ATOM 1350 C CA . LEU A 1 182 ? -0.493 9.128 -12.596 1.00 94.50 182 LEU A CA 1
ATOM 1351 C C . LEU A 1 182 ? 0.369 10.083 -13.438 1.00 94.50 182 LEU A C 1
ATOM 1353 O O . LEU A 1 182 ? 0.337 11.292 -13.212 1.00 94.50 182 LEU A O 1
ATOM 1357 N N . ALA A 1 183 ? 1.119 9.569 -14.416 1.00 95.44 183 ALA A N 1
ATOM 1358 C CA . ALA A 1 183 ? 1.992 10.374 -15.269 1.00 95.44 183 ALA A CA 1
ATOM 1359 C C . ALA A 1 183 ? 1.208 11.349 -16.163 1.00 95.44 183 ALA A C 1
ATOM 1361 O O . ALA A 1 183 ? 1.616 12.505 -16.304 1.00 95.44 183 ALA A O 1
ATOM 1362 N N . VAL A 1 184 ? 0.072 10.914 -16.719 1.00 95.62 184 VAL A N 1
ATOM 1363 C CA . VAL A 1 184 ? -0.834 11.780 -17.492 1.00 95.62 184 VAL A CA 1
ATOM 1364 C C . VAL A 1 184 ? -1.473 12.837 -16.603 1.00 95.62 184 VAL A C 1
ATOM 1366 O O . VAL A 1 184 ? -1.423 14.019 -16.935 1.00 95.62 184 VAL A O 1
ATOM 1369 N N . THR A 1 185 ? -2.000 12.442 -15.439 1.00 92.38 185 THR A N 1
ATOM 1370 C CA . THR A 1 185 ? -2.595 13.387 -14.477 1.00 92.38 185 THR A CA 1
ATOM 1371 C C . THR A 1 185 ? -1.576 14.446 -14.042 1.00 92.38 185 THR A C 1
ATOM 1373 O O . THR A 1 185 ? -1.917 15.618 -13.897 1.00 92.38 185 THR A O 1
ATOM 1376 N N . ALA A 1 186 ? -0.304 14.056 -13.911 1.00 90.25 186 ALA A N 1
ATOM 1377 C CA . ALA A 1 186 ? 0.802 14.952 -13.587 1.00 90.25 186 ALA A CA 1
ATOM 1378 C C . ALA A 1 186 ? 1.331 15.791 -14.766 1.00 90.25 186 ALA A C 1
ATOM 1380 O O . ALA A 1 186 ? 2.293 16.540 -14.583 1.00 90.25 186 ALA A O 1
ATOM 1381 N N . GLY A 1 187 ? 0.758 15.666 -15.968 1.00 91.50 187 GLY A N 1
ATOM 1382 C CA . GLY A 1 187 ? 1.205 16.380 -17.170 1.00 91.50 187 GLY A CA 1
ATOM 1383 C C . GLY A 1 187 ? 2.602 15.976 -17.655 1.00 91.50 187 GLY A C 1
ATOM 1384 O O . GLY A 1 187 ? 3.250 16.739 -18.368 1.00 91.50 187 GLY A O 1
ATOM 1385 N N . ARG A 1 188 ? 3.094 14.800 -17.246 1.00 90.25 188 ARG A N 1
ATOM 1386 C CA . ARG A 1 188 ? 4.432 14.279 -17.588 1.00 90.25 188 ARG A CA 1
ATOM 1387 C C . ARG A 1 188 ? 4.434 13.355 -18.796 1.00 90.25 188 ARG A C 1
ATOM 1389 O O . ARG A 1 188 ? 5.498 13.063 -19.332 1.00 90.25 188 ARG A O 1
ATOM 1396 N N . LEU A 1 189 ? 3.255 12.900 -19.200 1.00 95.81 189 LEU A N 1
ATOM 1397 C CA . LEU A 1 189 ? 3.059 11.977 -20.302 1.00 95.81 189 LEU A CA 1
ATOM 1398 C C . LEU A 1 189 ? 1.894 12.462 -21.161 1.00 95.81 189 LEU A C 1
ATOM 1400 O O . LEU A 1 189 ? 0.863 12.874 -20.628 1.00 95.81 189 LEU A O 1
ATOM 1404 N N . SER A 1 190 ? 2.053 12.418 -22.481 1.00 96.56 190 SER A N 1
ATOM 1405 C CA . SER A 1 190 ? 0.941 12.697 -23.387 1.00 96.56 190 SER A CA 1
ATOM 1406 C C . SER A 1 190 ? -0.028 11.509 -23.429 1.00 96.56 190 SER A C 1
ATOM 1408 O O . SER A 1 190 ? 0.367 10.362 -23.217 1.00 96.56 190 SER A O 1
ATOM 1410 N N . GLU A 1 191 ? -1.300 11.750 -23.757 1.00 96.44 191 GLU A N 1
ATOM 1411 C CA . GLU A 1 191 ? -2.262 10.656 -23.972 1.00 96.44 191 GLU A CA 1
ATOM 1412 C C . GLU A 1 191 ? -1.841 9.727 -25.122 1.00 96.44 191 GLU A C 1
ATOM 1414 O O . GLU A 1 191 ? -2.112 8.528 -25.085 1.00 96.44 191 GLU A O 1
ATOM 1419 N N . ALA A 1 192 ? -1.129 10.256 -26.124 1.00 96.75 192 ALA A N 1
ATOM 1420 C CA . ALA A 1 192 ? -0.590 9.460 -27.222 1.00 96.75 192 ALA A CA 1
ATOM 1421 C C . ALA A 1 192 ? 0.495 8.485 -26.734 1.00 96.75 192 ALA A C 1
ATOM 1423 O O . ALA A 1 192 ? 0.440 7.296 -27.053 1.00 96.75 192 ALA A O 1
ATOM 1424 N N . ASP A 1 193 ? 1.433 8.956 -25.907 1.00 96.88 193 ASP A N 1
ATOM 1425 C CA . A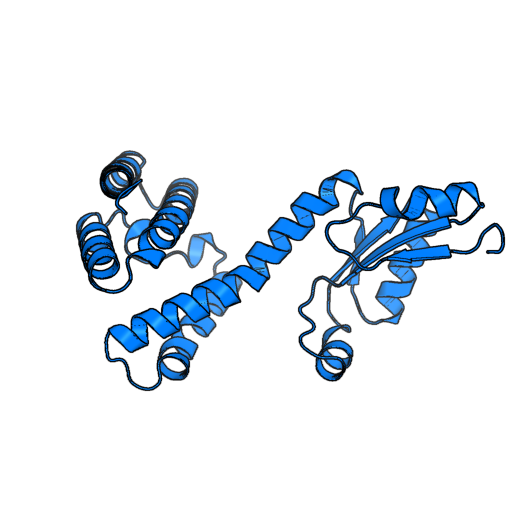SP A 1 193 ? 2.483 8.106 -25.333 1.00 96.88 193 ASP A CA 1
ATOM 1426 C C . ASP A 1 193 ? 1.898 7.092 -24.343 1.00 96.88 193 ASP A C 1
ATOM 1428 O O . ASP A 1 193 ? 2.290 5.922 -24.337 1.00 96.88 193 ASP A O 1
ATOM 1432 N N . ARG A 1 194 ? 0.895 7.500 -23.552 1.00 97.44 194 ARG A N 1
ATOM 1433 C CA . ARG A 1 194 ? 0.129 6.584 -22.696 1.00 97.44 194 ARG A CA 1
ATOM 1434 C C . ARG A 1 194 ? -0.520 5.470 -23.514 1.00 97.44 194 ARG A C 1
ATOM 1436 O O . ARG A 1 194 ? -0.384 4.302 -23.149 1.00 97.44 194 ARG A O 1
ATOM 1443 N N . ALA A 1 195 ? -1.192 5.804 -24.615 1.00 97.31 195 ALA A N 1
ATOM 1444 C CA . ALA A 1 195 ? -1.834 4.825 -25.490 1.00 97.31 195 ALA A CA 1
ATOM 1445 C C . ALA A 1 195 ? -0.819 3.880 -26.158 1.00 97.31 195 ALA A C 1
ATOM 1447 O O . ALA A 1 195 ? -1.081 2.679 -26.287 1.00 97.31 195 ALA A O 1
ATOM 1448 N N . ALA A 1 196 ? 0.358 4.391 -26.535 1.00 97.75 196 ALA A N 1
ATOM 1449 C CA . ALA A 1 196 ? 1.437 3.581 -27.094 1.00 97.75 196 ALA A CA 1
ATOM 1450 C C . ALA A 1 196 ? 1.947 2.538 -26.085 1.00 97.75 196 ALA A C 1
ATOM 1452 O O . ALA A 1 196 ? 2.075 1.360 -26.428 1.00 97.75 196 ALA A O 1
ATOM 1453 N N . VAL A 1 197 ? 2.166 2.936 -24.826 1.00 97.75 197 VAL A N 1
ATOM 1454 C CA . VAL A 1 197 ? 2.534 1.988 -23.765 1.00 97.75 197 VAL A CA 1
ATOM 1455 C C . VAL A 1 197 ? 1.392 1.015 -23.474 1.00 97.75 197 VAL A C 1
ATOM 1457 O O . VAL A 1 197 ? 1.637 -0.186 -23.398 1.00 97.75 197 VAL A O 1
ATOM 1460 N N . ALA A 1 198 ? 0.146 1.486 -23.367 1.00 96.88 198 ALA A N 1
ATOM 1461 C CA . ALA A 1 198 ? -1.011 0.622 -23.120 1.00 96.88 198 ALA A CA 1
ATOM 1462 C C . ALA A 1 198 ? -1.143 -0.484 -24.183 1.00 96.88 198 ALA A C 1
ATOM 1464 O O . ALA A 1 198 ? -1.327 -1.647 -23.836 1.00 96.88 198 ALA A O 1
ATOM 1465 N N . THR A 1 199 ? -0.913 -0.147 -25.456 1.00 97.38 199 THR A N 1
ATOM 1466 C CA . THR A 1 199 ? -0.898 -1.116 -26.566 1.00 97.38 199 THR A CA 1
ATOM 1467 C C . THR A 1 199 ? 0.142 -2.220 -26.365 1.00 97.38 199 THR A C 1
ATOM 1469 O O . THR A 1 199 ? -0.088 -3.366 -26.748 1.00 97.38 199 THR A O 1
ATOM 1472 N N . VAL A 1 200 ? 1.298 -1.902 -25.775 1.00 97.19 200 VAL A N 1
ATOM 1473 C CA . VAL A 1 200 ? 2.316 -2.907 -25.436 1.00 97.19 200 VAL A CA 1
ATOM 1474 C C . VAL A 1 200 ? 1.830 -3.784 -24.295 1.00 97.19 200 VAL A C 1
ATOM 1476 O O . VAL A 1 200 ? 1.900 -5.002 -24.421 1.00 97.19 200 VAL A O 1
ATOM 1479 N N . LEU A 1 201 ? 1.294 -3.191 -23.224 1.00 97.25 201 LEU A N 1
ATOM 1480 C CA . LEU A 1 201 ? 0.779 -3.932 -22.068 1.00 97.25 201 LEU A CA 1
ATOM 1481 C C . LEU A 1 201 ? -0.332 -4.918 -22.458 1.00 97.25 201 LEU A C 1
ATOM 1483 O O . LEU A 1 201 ? -0.352 -6.045 -21.968 1.00 97.25 201 LEU A O 1
ATOM 1487 N N . ASP A 1 202 ? -1.227 -4.521 -23.363 1.00 96.12 202 ASP A N 1
ATOM 1488 C CA . ASP A 1 202 ? -2.381 -5.328 -23.771 1.00 96.12 202 ASP A CA 1
ATOM 1489 C C . ASP A 1 202 ? -1.987 -6.630 -24.484 1.00 96.12 202 ASP A C 1
ATOM 1491 O O . ASP A 1 202 ? -2.710 -7.619 -24.389 1.00 96.12 202 ASP A O 1
ATOM 1495 N N . ARG A 1 203 ? -0.807 -6.682 -25.119 1.00 94.88 203 ARG A N 1
ATOM 1496 C CA . ARG A 1 203 ? -0.270 -7.912 -25.739 1.00 94.88 203 ARG A CA 1
ATOM 1497 C C . ARG A 1 203 ? 0.082 -8.994 -24.720 1.00 94.88 203 ARG A C 1
ATOM 1499 O O . ARG A 1 203 ? 0.185 -10.158 -25.088 1.00 94.88 203 ARG A O 1
ATOM 1506 N N . TRP A 1 204 ? 0.269 -8.605 -23.463 1.00 93.56 204 TRP A N 1
ATOM 1507 C CA . TRP A 1 204 ? 0.657 -9.491 -22.369 1.00 93.56 204 TRP A CA 1
ATOM 1508 C C . TRP A 1 204 ? -0.520 -9.860 -21.459 1.00 93.56 204 TRP A C 1
ATOM 1510 O O . TRP A 1 204 ? -0.373 -10.668 -20.542 1.00 93.56 204 TRP A O 1
ATOM 1520 N N . VAL A 1 205 ? -1.713 -9.311 -21.705 1.00 86.94 205 VAL A N 1
ATOM 1521 C CA . VAL A 1 205 ? -2.918 -9.664 -20.948 1.00 86.94 205 VAL A CA 1
ATOM 1522 C C . VAL A 1 205 ? -3.383 -11.063 -21.357 1.00 86.94 205 VAL A C 1
ATOM 1524 O O . VAL A 1 205 ? -3.742 -11.300 -22.505 1.00 86.94 205 VAL A O 1
ATOM 1527 N N . GLY A 1 206 ? -3.411 -11.994 -20.401 1.00 73.62 206 GLY A N 1
ATOM 1528 C CA . GLY A 1 206 ? -3.878 -13.368 -20.628 1.00 73.62 206 GLY A CA 1
ATOM 1529 C C . GLY A 1 206 ? -2.825 -14.325 -21.193 1.00 73.62 206 GLY A C 1
ATOM 1530 O O . GLY A 1 206 ? -3.143 -15.494 -21.409 1.00 73.62 206 GLY A O 1
ATOM 1531 N N . VAL A 1 207 ? -1.585 -13.862 -21.385 1.00 63.69 207 VAL A N 1
ATOM 1532 C CA . VAL A 1 207 ? -0.435 -14.737 -21.640 1.00 63.69 207 VAL A CA 1
ATOM 1533 C C . VAL A 1 207 ? -0.160 -15.506 -20.343 1.00 63.69 207 VAL A C 1
ATOM 1535 O O . VAL A 1 207 ? 0.100 -14.892 -19.308 1.00 63.69 207 VAL A O 1
ATOM 1538 N N . ARG A 1 208 ? -0.353 -16.830 -20.384 1.00 52.06 208 ARG A N 1
ATOM 1539 C CA . ARG A 1 208 ? -0.092 -17.761 -19.275 1.00 52.06 208 ARG A CA 1
ATOM 1540 C C . ARG A 1 208 ? 1.303 -18.342 -19.387 1.00 52.06 208 ARG A C 1
ATOM 1542 O O . ARG A 1 208 ? 1.678 -18.672 -20.534 1.00 52.06 208 ARG A O 1
#

pLDDT: mean 95.27, std 5.81, range [52.06, 98.69]

=== Feature glossary ===
Legend for the data blocks above and below:

— What the protein is —

Sequence gives the chain of amino acids in standard one-letter code (A=alanine, C=cysteine, …, Y=tyrosine), read N→C. It is the only feature that is directly encoded by the gene; all structural features are derived from the folded form of this sequence.

The annotation block draws on four external resources. InterPro: which protein families and domains the sequence belongs to. GO: standardized terms for what the protein does, what process it participates in, and where in the cell it acts. CATH: which structural fold it has in the CATH hierarchy. Organism: the species of origin.

— Where its atoms are —

Atomic coordinates in PDBx/mmCIF format — the same representation the Protein Data Bank distributes. Each line of the _atom_site loop places one backbone atom in Cartesian space (units: ångströms, origin: arbitrary).

Six rendered views show the 3D structure from the faces of a cube — i.e. along ±x, ±y, ±z. Rendering representation is drawn randomly per protein from cartoon (secondary-structure ribbons), sticks (backbone bonds), or molecular surface; coloring is either N→C rainbow (blue at the N-terminus through red at the C-terminus) or one color per chain.

— Local backbone conformation —

DSSP 8-state secondary structure assigns each residue one of H (α-helix), G (3₁₀-helix), I (π-helix), E (extended β-strand), B (isolated β-bridge), T (hydrogen-bonded turn), S (bend), or '-' (coil). The assignment is computed from backbone hydrogen-bond geometry via the Kabsch–Sander algorithm.

P-SEA three-state annotation labels each residue as helix, strand, or coil based purely on the geometry of the Cα trace. It serves as a fallback when the full backbone (and thus DSSP) is unavailable.

φ (phi) and ψ (psi) are the two rotatable backbone dihedrals per residue: φ is the C(i-1)–N–Cα–C torsion, ψ is the N–Cα–C–N(i+1) torsion, both in degrees on (−180°, 180°]. α-helical residues cluster near (−60°, −45°); β-strand residues near (−120°, +130°). A Ramachandran plot is simply a scatter of (φ, ψ) for every residue.

— Global shape and packing —

Radius of gyration (Rg) is the root-mean-square distance of Cα atoms from their centroid — a single number for overall size and compactness. A globular domain of N residues has Rg ≈ 2.2·N^0.38 Å; an extended or disordered chain has a much larger Rg. The Cα contact count is the number of residue pairs whose Cα atoms are within 8 Å and are more than four positions apart in sequence — a standard proxy for tertiary packing density. The bounding box is the smallest axis-aligned box enclosing all Cα atoms.

Accessible surface area quantifies burial. A residue with SASA near zero is packed into the hydrophobic core; one with SASA >100 Å² sits on the surface. Computed here via the Shrake–Rupley numerical algorithm with a 1.4 Å probe.

The contact map is a binary N×N matrix image: pixel (i, j) is dark where Cα_i and Cα_j are within 8 Å and |i−j|>4. Because the |i−j|>4 filter removes local helical contacts, off-diagonal stripes parallel to the main diagonal indicate parallel β-sheets; stripes perpendicular to it indicate antiparallel β-sheets. The Ramachandran plot scatters every residue's (φ, ψ) pair against the sterically allowed regions. The PAE heatmap renders the predicted-aligned-error matrix.

— Structural neighborhood —

A 3Di character summarizes, for each residue, the relative orientation of the Cα frame of its nearest spatial neighbor. Because it encodes fold topology rather than chemistry, 3Di alignments detect remote structural similarity that sequence alignment misses.

Structural nearest neighbors (via Foldseek easy-search vs the PDB). Reported per hit: target PDB id, E-value, and alignment TM-score. A TM-score above ~0.5 is the conventional threshold for 'same fold'.

— Confidence and disorder —

For AlphaFold models, the B-factor field carries pLDDT — the model's own estimate of local accuracy on a 0–100 scale. Regions with pLDDT<50 should be treated as essentially unmodeled; they often correspond to intrinsically disordered segments.

B-factor (Debye–Waller factor) reflects atomic displacement in the crystal lattice. It is an experimental observable (units Å²), not a prediction; low values mean the atom is pinned down, high values mean it moves or is heterogeneous across the crystal.

Predicted Aligned Error (PAE) is an AlphaFold confidence matrix: entry (i, j) is the expected error in the position of residue j, in ångströms, when the prediction is superimposed on the true structure at residue i. Low PAE within a block of residues means that block is internally rigid and well-predicted; high PAE between two blocks means their relative placement is uncertain even if each block individually is confident.